Protein AF-A0A060VU96-F1 (afdb_monomer_lite)

InterPro domains:
  IPR041510 Domain of unknown function DUF5523 [PF17661] (2-73)
  IPR052434 Tectonic-like complex component protein [PTHR20837] (3-246)

Secondary structure (DSSP, 8-state):
----------TTS----TTTTT---SPPP---HHHHHHHHHHHHHSTTGGGGB-TTSSB--PPPSS-SS-------------GGG--------------------SS----------------S--TT--HHHHHHHHHHHHHHHHHHHHHHTHHHHHHHHHHHHHHHHHHHHHH-TT--HHHHHHHHHHHHHHHHHHHHHHHHHHHHHHHHHHHHHHHHHHHHHHSS----------EE-------S----------EE----------

Sequence (270 aa):
MTVNQRRIIPRYLKPRFLEDEGFYVCERPQVPKKMINKMGHRLIEEEKGQSWFGENGCMIAIPDPIQKYWHCKVDFPFSCQSPCLATVHMRPDKLRSAGSVVSNADGSAGLWQLDLNLARLHFTHHPLFSTEHVLAQRLYELYEHYETREMKGATTSLQDKLSGLKKSETALTTTDETAPCSKLQDLRQEIRKTHVALKIEKQADISLVRNIVAAWKRIKTLRAKNGYVNTTVKLQLHKVKARITDSTTNRTGTDEHMKASVFSLDNLLT

Radius of gyration: 33.63 Å; chains: 1; bounding box: 81×44×91 Å

Structure (mmCIF, N/CA/C/O backbone):
data_AF-A0A060VU96-F1
#
_entry.id   AF-A0A060VU96-F1
#
loop_
_atom_site.group_PDB
_atom_site.id
_atom_site.type_symbol
_atom_site.label_atom_id
_atom_site.label_alt_id
_atom_site.label_comp_id
_atom_site.label_asym_id
_atom_site.label_entity_id
_atom_site.label_seq_id
_atom_site.pdbx_PDB_ins_code
_atom_site.Cartn_x
_atom_site.Cartn_y
_atom_site.Cartn_z
_atom_site.occupancy
_atom_site.B_iso_or_equiv
_atom_site.auth_seq_id
_atom_site.auth_comp_id
_atom_site.auth_asym_id
_atom_site.auth_atom_id
_atom_site.pdbx_PDB_model_num
ATOM 1 N N . MET A 1 1 ? 38.101 1.125 -50.285 1.00 31.50 1 MET A N 1
ATOM 2 C CA . MET A 1 1 ? 37.845 2.559 -50.529 1.00 31.50 1 MET A CA 1
ATOM 3 C C . MET A 1 1 ? 37.354 3.177 -49.234 1.00 31.50 1 MET A C 1
ATOM 5 O O . MET A 1 1 ? 36.417 2.661 -48.645 1.00 31.50 1 MET A O 1
ATOM 9 N N . THR A 1 2 ? 38.061 4.182 -48.730 1.00 33.38 2 THR A N 1
ATOM 10 C CA . THR A 1 2 ? 37.844 4.816 -47.423 1.00 33.38 2 THR A CA 1
ATOM 11 C C . THR A 1 2 ? 36.675 5.798 -47.490 1.00 33.38 2 THR A C 1
ATOM 13 O O . THR A 1 2 ? 36.793 6.885 -48.050 1.00 33.38 2 THR A O 1
ATOM 16 N N . VAL A 1 3 ? 35.528 5.420 -46.921 1.00 31.92 3 VAL A N 1
ATOM 17 C CA . VAL A 1 3 ? 34.357 6.301 -46.824 1.00 31.92 3 VAL A CA 1
ATOM 18 C C . VAL A 1 3 ? 34.516 7.194 -45.592 1.00 31.92 3 VAL A C 1
ATOM 20 O O . VAL A 1 3 ? 34.199 6.819 -44.467 1.00 31.92 3 VAL A O 1
ATOM 23 N N . ASN A 1 4 ? 35.035 8.401 -45.816 1.00 35.97 4 ASN A N 1
ATOM 24 C CA . ASN A 1 4 ? 35.051 9.488 -44.838 1.00 35.97 4 ASN A CA 1
ATOM 25 C C . ASN A 1 4 ? 33.621 10.018 -44.619 1.00 35.97 4 ASN A C 1
ATOM 27 O O . ASN A 1 4 ? 33.213 10.997 -45.243 1.00 35.97 4 ASN A O 1
ATOM 31 N N . GLN A 1 5 ? 32.854 9.417 -43.707 1.00 43.16 5 GLN A N 1
ATOM 32 C CA . GLN A 1 5 ? 31.638 10.048 -43.184 1.00 43.16 5 GLN A CA 1
ATOM 33 C C . GLN A 1 5 ? 32.014 11.104 -42.139 1.00 43.16 5 GLN A C 1
ATOM 35 O O . GLN A 1 5 ? 31.920 10.893 -40.931 1.00 43.16 5 GLN A O 1
ATOM 40 N N . ARG A 1 6 ? 32.435 12.284 -42.603 1.00 41.66 6 ARG A N 1
ATOM 41 C CA . ARG A 1 6 ? 32.482 13.474 -41.745 1.00 41.66 6 ARG A CA 1
ATOM 42 C C . ARG A 1 6 ? 31.045 13.936 -41.511 1.00 41.66 6 ARG A C 1
ATOM 44 O O . ARG A 1 6 ? 30.510 14.726 -42.283 1.00 41.66 6 ARG A O 1
ATOM 51 N N . ARG A 1 7 ? 30.403 13.417 -40.459 1.00 52.09 7 ARG A N 1
ATOM 52 C CA . ARG A 1 7 ? 29.175 14.016 -39.916 1.00 52.09 7 ARG A CA 1
ATOM 53 C C . ARG A 1 7 ? 29.503 15.468 -39.566 1.00 52.09 7 ARG A C 1
ATOM 55 O O . ARG A 1 7 ? 30.365 15.724 -38.732 1.00 52.09 7 ARG A O 1
ATOM 62 N N . ILE A 1 8 ? 28.869 16.406 -40.260 1.00 51.12 8 I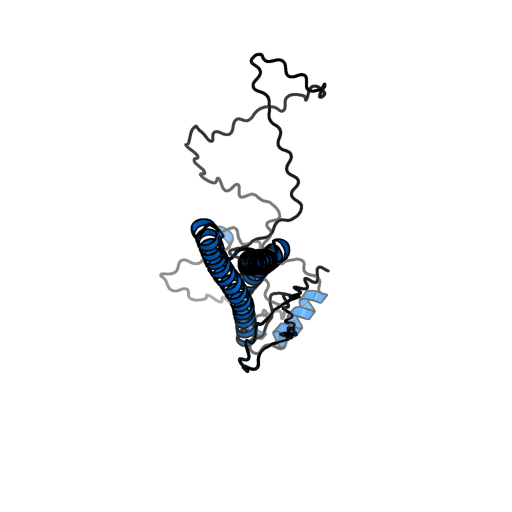LE A N 1
ATOM 63 C CA . ILE A 1 8 ? 29.056 17.841 -40.047 1.00 51.12 8 ILE A CA 1
ATOM 64 C C . ILE A 1 8 ? 28.434 18.173 -38.688 1.00 51.12 8 ILE A C 1
ATOM 66 O O . ILE A 1 8 ? 27.215 18.256 -38.560 1.00 51.12 8 ILE A O 1
ATOM 70 N N . ILE A 1 9 ? 29.268 18.304 -37.658 1.00 54.00 9 ILE A N 1
ATOM 71 C CA . ILE A 1 9 ? 28.841 18.780 -36.340 1.00 54.00 9 ILE A CA 1
ATOM 72 C C . ILE A 1 9 ? 28.728 20.314 -36.426 1.00 54.00 9 ILE A C 1
ATOM 74 O O . ILE A 1 9 ? 29.646 20.956 -36.949 1.00 54.00 9 ILE A O 1
ATOM 78 N N . PRO A 1 10 ? 27.629 20.935 -35.959 1.00 58.06 10 PRO A N 1
ATOM 79 C CA . PRO A 1 10 ? 27.505 22.391 -35.926 1.00 58.06 10 PRO A CA 1
ATOM 80 C C . PRO A 1 10 ? 28.649 23.023 -35.120 1.00 58.06 10 PRO A C 1
ATOM 82 O O . PRO A 1 10 ? 28.974 22.539 -34.042 1.00 58.06 10 PRO A O 1
ATOM 85 N N . ARG A 1 11 ? 29.240 24.126 -35.607 1.00 56.69 11 ARG A N 1
ATOM 86 C CA . ARG A 1 11 ? 30.468 24.745 -35.046 1.00 56.69 11 ARG A CA 1
ATOM 87 C C . ARG A 1 11 ? 30.404 25.120 -33.551 1.00 56.69 11 ARG A C 1
ATOM 89 O O . ARG A 1 11 ? 31.449 25.348 -32.955 1.00 56.69 11 ARG A O 1
ATOM 96 N N . TYR A 1 12 ? 29.212 25.199 -32.959 1.00 64.81 12 TYR A N 1
ATOM 97 C CA . TYR A 1 12 ? 28.998 25.512 -31.539 1.00 64.81 12 TYR A CA 1
ATOM 98 C C . TYR A 1 12 ? 28.949 24.274 -30.623 1.00 64.81 12 TYR A C 1
ATOM 100 O O . TYR A 1 12 ? 28.965 24.416 -29.403 1.00 64.81 12 TYR A O 1
ATOM 108 N N . LEU A 1 13 ? 28.888 23.064 -31.184 1.00 62.41 13 LEU A N 1
ATOM 109 C CA . LEU A 1 13 ? 28.896 21.810 -30.435 1.00 62.41 13 LEU A CA 1
ATOM 110 C C . LEU A 1 13 ? 30.317 21.250 -30.432 1.00 62.41 13 LEU A C 1
ATOM 112 O O . LEU A 1 13 ? 30.853 20.876 -31.476 1.00 62.41 13 LEU A O 1
ATOM 116 N N . LYS A 1 14 ? 30.937 21.188 -29.249 1.00 65.38 14 LYS A N 1
ATOM 117 C CA . LYS A 1 14 ? 32.190 20.445 -29.084 1.00 65.38 14 LYS A CA 1
ATOM 118 C C . LYS A 1 14 ? 31.930 18.968 -29.423 1.00 65.38 14 LYS A C 1
ATOM 120 O O . LYS A 1 14 ? 30.891 18.448 -29.006 1.00 65.38 14 LYS A O 1
ATOM 125 N N . PRO A 1 15 ? 32.821 18.291 -30.170 1.00 61.75 15 PRO A N 1
ATOM 126 C CA . PRO A 1 15 ? 32.689 16.859 -30.396 1.00 61.75 15 PRO A CA 1
ATOM 127 C C . PRO A 1 15 ? 32.682 16.146 -29.043 1.00 61.75 15 PRO A C 1
ATOM 129 O O . PRO A 1 15 ? 33.516 16.436 -28.185 1.00 61.75 15 PRO A O 1
ATOM 132 N N . ARG A 1 16 ? 31.709 15.258 -28.838 1.00 63.38 16 ARG A N 1
ATOM 133 C CA . ARG A 1 16 ? 31.638 14.429 -27.637 1.00 63.38 16 ARG A CA 1
ATOM 134 C C . ARG A 1 16 ? 32.557 13.228 -27.831 1.00 63.38 16 ARG A C 1
ATOM 136 O O . ARG A 1 16 ? 32.293 12.415 -28.716 1.00 63.38 16 ARG A O 1
ATOM 143 N N . PHE A 1 17 ? 33.604 13.140 -27.021 1.00 58.78 17 PHE A N 1
ATOM 144 C CA . PHE A 1 17 ? 34.529 12.011 -26.987 1.00 58.78 17 PHE A CA 1
ATOM 145 C C . PHE A 1 17 ? 34.133 11.116 -25.813 1.00 58.78 17 PHE A C 1
ATOM 147 O O . PHE A 1 17 ? 34.227 11.516 -24.655 1.00 58.78 17 PHE A O 1
ATOM 154 N N . LEU A 1 18 ? 33.599 9.933 -26.113 1.00 59.56 18 LEU A N 1
ATOM 155 C CA . LEU A 1 18 ? 33.110 8.993 -25.096 1.00 59.56 18 LEU A CA 1
ATOM 156 C C . LEU A 1 18 ? 34.273 8.364 -24.308 1.00 59.56 18 LEU A C 1
ATOM 158 O O . LEU A 1 18 ? 34.078 7.890 -23.188 1.00 59.56 18 LEU A O 1
ATOM 162 N N . GLU A 1 19 ? 35.471 8.392 -24.894 1.00 56.50 19 GLU A N 1
ATOM 163 C CA . GLU A 1 19 ? 36.756 8.004 -24.316 1.00 56.50 19 GLU A CA 1
ATOM 164 C C . GLU A 1 19 ? 37.095 8.835 -23.072 1.00 56.50 19 GLU A C 1
ATOM 166 O O . GLU A 1 19 ? 37.496 8.278 -22.050 1.00 56.50 19 GLU A O 1
ATOM 171 N N . ASP A 1 20 ? 36.860 10.148 -23.137 1.00 57.66 20 ASP A N 1
ATOM 172 C CA . ASP A 1 20 ? 37.200 11.099 -22.072 1.00 57.66 20 ASP A CA 1
ATOM 173 C C . ASP A 1 20 ? 36.216 11.034 -20.892 1.00 57.66 20 ASP A C 1
ATOM 175 O O . ASP A 1 20 ? 36.541 11.426 -19.772 1.00 57.66 20 ASP A O 1
ATOM 179 N N . GLU A 1 21 ? 35.006 10.515 -21.125 1.00 61.34 21 GLU A N 1
ATOM 180 C CA . GLU A 1 21 ? 33.960 10.367 -20.106 1.00 61.34 21 GLU A CA 1
ATOM 181 C C . GLU A 1 21 ? 34.097 9.058 -19.298 1.00 61.34 21 GLU A C 1
ATOM 183 O O . GLU A 1 21 ? 33.307 8.814 -18.388 1.00 61.34 21 GLU A O 1
ATOM 188 N N . GLY A 1 22 ? 35.080 8.200 -19.612 1.00 52.56 22 GLY A N 1
ATOM 189 C CA . GLY A 1 22 ? 35.334 6.943 -18.892 1.00 52.56 22 GLY A CA 1
ATOM 190 C C . GLY A 1 22 ? 34.308 5.827 -19.145 1.00 52.56 22 GLY A C 1
ATOM 191 O O . GLY A 1 22 ? 34.390 4.769 -18.525 1.00 52.56 22 GLY A O 1
ATOM 192 N N . PHE A 1 23 ? 33.365 6.037 -20.069 1.00 50.03 23 PHE A N 1
ATOM 193 C CA . PHE A 1 23 ? 32.314 5.076 -20.438 1.00 50.03 23 PHE A CA 1
ATOM 194 C C . PHE A 1 23 ? 32.656 4.230 -21.673 1.00 50.03 23 PHE A C 1
ATOM 196 O O . PHE A 1 23 ? 31.841 3.412 -22.101 1.00 50.03 23 PHE A O 1
ATOM 203 N N . TYR A 1 24 ? 33.830 4.427 -22.274 1.00 47.78 24 TYR A N 1
ATOM 204 C CA . TYR A 1 24 ? 34.195 3.794 -23.536 1.00 47.78 24 TYR A CA 1
ATOM 205 C C . TYR A 1 24 ? 35.333 2.782 -23.373 1.00 47.78 24 TYR A C 1
ATOM 207 O O . TYR A 1 24 ? 36.450 3.120 -22.990 1.00 47.78 24 TYR A O 1
ATOM 215 N N . VAL A 1 25 ? 35.049 1.531 -23.731 1.00 54.22 25 VAL A N 1
ATOM 216 C CA . VAL A 1 25 ? 36.037 0.472 -23.978 1.00 54.22 25 VAL A CA 1
ATOM 217 C C . VAL A 1 25 ? 35.724 -0.097 -25.362 1.00 54.22 25 VAL A C 1
ATOM 219 O O . VAL A 1 25 ? 34.562 -0.232 -25.710 1.00 54.22 25 VAL A O 1
ATOM 222 N N . CYS A 1 26 ?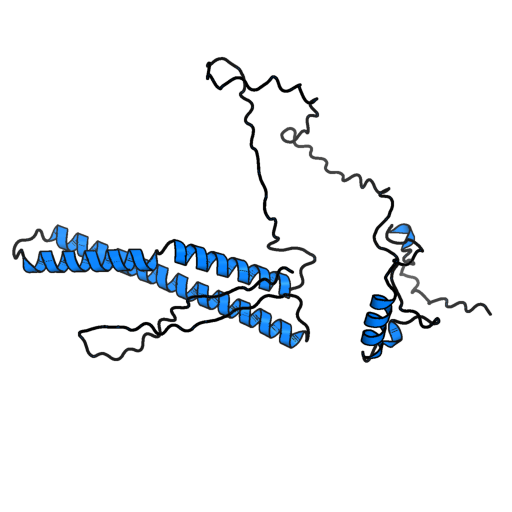 36.715 -0.429 -26.187 1.00 54.25 26 CYS A N 1
ATOM 223 C CA . CYS A 1 26 ? 36.474 -0.863 -27.574 1.00 54.25 26 CYS A CA 1
ATOM 224 C C . CYS A 1 26 ? 35.861 -2.278 -27.719 1.00 54.25 26 CYS A C 1
ATOM 226 O O . CYS A 1 26 ? 35.559 -2.699 -28.838 1.00 54.25 26 CYS A O 1
ATOM 228 N N . GLU A 1 27 ? 35.702 -3.039 -26.630 1.00 61.97 27 GLU A N 1
ATOM 229 C CA . GLU A 1 27 ? 35.314 -4.456 -26.672 1.00 61.97 27 GLU A CA 1
ATOM 230 C C . GLU A 1 27 ? 33.809 -4.676 -26.459 1.00 61.97 27 GLU A C 1
ATOM 232 O O . GLU A 1 27 ? 33.192 -4.151 -25.533 1.00 61.97 27 GLU A O 1
ATOM 237 N N . ARG A 1 28 ? 33.209 -5.500 -27.329 1.00 66.12 28 ARG A N 1
ATOM 238 C CA . ARG A 1 28 ? 31.794 -5.880 -27.238 1.00 66.12 28 ARG A CA 1
ATOM 239 C C . ARG A 1 28 ? 31.549 -6.854 -26.075 1.00 66.12 28 ARG A C 1
ATOM 241 O O . ARG A 1 28 ? 32.368 -7.759 -25.890 1.00 66.12 28 ARG A O 1
ATOM 248 N N . PRO A 1 29 ? 30.387 -6.761 -25.404 1.00 65.56 29 PRO A N 1
ATOM 249 C CA . PRO A 1 29 ? 29.958 -7.749 -24.425 1.00 65.56 29 PRO A CA 1
ATOM 250 C C . PRO A 1 29 ? 29.998 -9.172 -24.963 1.00 65.56 29 PRO A C 1
ATOM 252 O O . PRO A 1 29 ? 29.512 -9.444 -26.066 1.00 65.56 29 PRO A O 1
ATOM 255 N N . GLN A 1 30 ? 30.511 -10.104 -24.161 1.00 71.94 30 GLN A N 1
ATOM 256 C CA . GLN A 1 30 ? 30.441 -11.532 -24.471 1.00 71.94 30 GLN A CA 1
ATOM 257 C C . GLN A 1 30 ? 29.027 -12.053 -24.178 1.00 71.94 30 GLN A C 1
ATOM 259 O O . GLN A 1 30 ? 28.713 -12.461 -23.062 1.00 71.94 30 GLN A O 1
ATOM 264 N N . VAL A 1 31 ? 28.155 -12.032 -25.192 1.00 76.75 31 VAL A N 1
ATOM 265 C CA . VAL A 1 31 ? 26.771 -12.530 -25.100 1.00 76.75 31 VAL A CA 1
ATOM 266 C C . VAL A 1 31 ? 26.632 -13.871 -25.833 1.00 76.75 31 VAL A C 1
ATOM 268 O O . VAL A 1 31 ? 27.075 -13.992 -26.978 1.00 76.75 31 VAL A O 1
ATOM 271 N N . PRO A 1 32 ? 25.959 -14.883 -25.250 1.00 84.25 32 PRO A N 1
ATOM 272 C CA . PRO A 1 32 ? 25.681 -16.137 -25.944 1.00 84.25 32 PRO A CA 1
ATOM 273 C C . PRO A 1 32 ? 24.893 -15.930 -27.247 1.00 84.25 32 PRO A C 1
ATOM 275 O O . PRO A 1 32 ? 23.854 -15.263 -27.265 1.00 84.25 32 PRO A O 1
ATOM 278 N N . LYS A 1 33 ? 25.314 -16.600 -28.330 1.00 83.00 33 LYS A N 1
ATOM 279 C CA . LYS A 1 33 ? 24.711 -16.489 -29.677 1.00 83.00 33 LYS A CA 1
ATOM 280 C C . LYS A 1 33 ? 23.192 -16.711 -29.695 1.00 83.00 33 LYS A C 1
ATOM 282 O O . LYS A 1 33 ? 22.477 -16.051 -30.440 1.00 83.00 33 LYS A O 1
ATOM 287 N N . LYS A 1 34 ? 22.675 -17.587 -28.824 1.00 86.12 34 LYS A N 1
ATOM 288 C CA . LYS A 1 34 ? 21.230 -17.831 -28.667 1.00 86.12 34 LYS A CA 1
ATOM 289 C C . LYS A 1 34 ? 20.456 -16.563 -28.282 1.00 86.12 34 LYS A C 1
ATOM 291 O O . LYS A 1 34 ? 19.368 -16.342 -28.808 1.00 86.12 34 LYS A O 1
ATOM 296 N N . MET A 1 35 ? 20.996 -15.735 -27.383 1.00 83.50 35 MET A N 1
ATOM 297 C CA . MET A 1 35 ? 20.353 -14.475 -26.990 1.00 83.50 35 MET A CA 1
ATOM 298 C C . MET A 1 35 ? 20.443 -13.428 -28.095 1.00 83.50 35 MET A C 1
ATOM 300 O O . MET A 1 35 ? 19.442 -12.766 -28.360 1.00 83.50 35 MET A O 1
ATOM 304 N N . ILE A 1 36 ? 21.587 -13.344 -28.782 1.00 82.94 36 ILE A N 1
ATOM 305 C CA . ILE A 1 36 ? 21.773 -12.449 -29.933 1.00 82.94 36 ILE A CA 1
ATOM 306 C C . ILE A 1 36 ? 20.743 -12.772 -31.018 1.00 82.94 36 ILE A C 1
ATOM 308 O O . ILE A 1 36 ? 20.044 -11.878 -31.479 1.00 82.94 36 ILE A O 1
ATOM 312 N N . ASN A 1 37 ? 20.575 -14.052 -31.359 1.00 87.00 37 ASN A N 1
ATOM 313 C CA . ASN A 1 37 ? 19.599 -14.480 -32.361 1.00 87.00 37 ASN A CA 1
ATOM 314 C C . ASN A 1 37 ? 18.162 -14.177 -31.917 1.00 87.00 37 ASN A C 1
ATOM 316 O O . ASN A 1 37 ? 17.374 -13.652 -32.697 1.00 87.00 37 ASN A O 1
ATOM 320 N N . LYS A 1 38 ? 17.816 -14.461 -30.653 1.00 89.06 38 LYS A N 1
ATOM 321 C CA . LYS A 1 38 ? 16.476 -14.185 -30.111 1.00 89.06 38 LYS A CA 1
ATOM 322 C C . LYS A 1 38 ? 16.141 -12.694 -30.153 1.00 89.06 38 LYS A C 1
ATOM 324 O O . LYS A 1 38 ? 15.011 -12.331 -30.458 1.00 89.06 38 LYS A O 1
ATOM 329 N N . MET A 1 39 ? 17.106 -11.840 -29.828 1.00 84.44 39 MET A N 1
ATOM 330 C CA . MET A 1 39 ? 16.934 -10.392 -29.878 1.00 84.44 39 MET A CA 1
ATOM 331 C C . MET A 1 39 ? 16.931 -9.872 -31.316 1.00 84.44 39 MET A C 1
ATOM 333 O O . MET A 1 39 ? 16.123 -9.013 -31.642 1.00 84.44 39 MET A O 1
ATOM 337 N N . GLY A 1 40 ? 17.762 -10.446 -32.188 1.00 85.94 40 GLY A N 1
ATOM 338 C CA . GLY A 1 40 ? 17.806 -10.113 -33.609 1.00 85.94 40 GLY A CA 1
ATOM 339 C C . GLY A 1 40 ? 16.474 -10.389 -34.296 1.00 85.94 40 GLY A C 1
ATOM 340 O O . GLY A 1 40 ? 15.956 -9.509 -34.969 1.00 85.94 40 GLY A O 1
ATOM 341 N N . HIS A 1 41 ? 15.870 -11.555 -34.049 1.00 86.56 41 HIS A N 1
ATOM 342 C CA . HIS A 1 41 ? 14.542 -11.880 -34.575 1.00 86.56 41 HIS A CA 1
ATOM 343 C C . HIS A 1 41 ? 13.469 -10.888 -34.118 1.00 86.56 41 HIS A C 1
ATOM 345 O O . HIS A 1 41 ? 12.698 -10.418 -34.944 1.00 86.56 41 HIS A O 1
ATOM 351 N N . ARG A 1 42 ? 13.473 -10.503 -32.836 1.00 85.56 42 ARG A N 1
ATOM 352 C CA . ARG A 1 42 ? 12.528 -9.505 -32.307 1.00 85.56 42 ARG A CA 1
ATOM 353 C C . ARG A 1 42 ? 12.685 -8.146 -32.977 1.00 85.56 42 ARG A C 1
ATOM 355 O O . ARG A 1 42 ? 11.694 -7.525 -33.322 1.00 85.56 42 ARG A O 1
ATOM 362 N N . LEU A 1 43 ? 13.924 -7.694 -33.160 1.00 85.75 43 LEU A N 1
ATOM 363 C CA . LEU A 1 43 ? 14.190 -6.402 -33.785 1.00 85.75 43 LEU A CA 1
ATOM 364 C C . LEU A 1 43 ? 13.804 -6.410 -35.263 1.00 85.75 43 LEU A C 1
ATOM 366 O O . LEU A 1 43 ? 13.272 -5.420 -35.734 1.00 85.75 43 LEU A O 1
ATOM 370 N N . ILE A 1 44 ? 14.011 -7.512 -35.990 1.00 84.44 44 ILE A N 1
ATOM 371 C CA . ILE A 1 44 ? 13.587 -7.630 -37.397 1.00 84.44 44 ILE A CA 1
ATOM 372 C C . ILE A 1 44 ? 12.059 -7.520 -37.543 1.00 84.44 44 ILE A C 1
ATOM 374 O O . ILE A 1 44 ? 11.589 -6.993 -38.546 1.00 84.44 44 ILE A O 1
ATOM 378 N N . GLU A 1 45 ? 11.296 -7.992 -36.556 1.00 82.31 45 GLU A N 1
ATOM 379 C CA . GLU A 1 45 ? 9.828 -7.914 -36.541 1.00 82.31 45 GLU A CA 1
ATOM 380 C C . GLU A 1 45 ? 9.289 -6.499 -36.231 1.00 82.31 45 GLU A C 1
ATOM 382 O O . GLU A 1 45 ? 8.113 -6.232 -36.473 1.00 82.31 45 GLU A O 1
ATOM 387 N N . GLU A 1 46 ? 10.118 -5.573 -35.733 1.00 81.50 46 GLU A N 1
ATOM 388 C CA . GLU A 1 46 ? 9.718 -4.187 -35.450 1.00 81.50 46 GLU A CA 1
ATOM 389 C C . GLU A 1 46 ? 9.832 -3.272 -36.688 1.00 81.50 46 GLU A C 1
ATOM 391 O O . GLU A 1 46 ? 10.810 -3.318 -37.433 1.00 81.50 46 GLU A O 1
ATOM 396 N N . GLU A 1 47 ? 8.888 -2.332 -36.861 1.00 69.56 47 GLU A N 1
ATOM 397 C CA . GLU A 1 47 ? 8.830 -1.403 -38.014 1.00 69.56 47 GLU A CA 1
ATOM 398 C C . GLU A 1 47 ? 10.089 -0.526 -38.201 1.00 69.56 47 GLU A C 1
ATOM 400 O O . GLU A 1 47 ? 10.343 -0.023 -39.294 1.00 69.56 47 GLU A O 1
ATOM 405 N N . LYS A 1 48 ? 10.901 -0.339 -37.148 1.00 74.50 48 LYS A N 1
ATOM 406 C CA . LYS A 1 48 ? 12.181 0.404 -37.177 1.00 74.50 48 LYS A CA 1
ATOM 407 C C . LYS A 1 48 ? 13.387 -0.466 -36.805 1.00 74.50 48 LYS A C 1
ATOM 409 O O . LYS A 1 48 ? 14.436 0.042 -36.420 1.00 74.50 48 LYS A O 1
ATOM 414 N N . GLY A 1 49 ? 13.261 -1.781 -36.944 1.00 72.56 49 GLY A N 1
ATOM 415 C CA . GLY A 1 49 ? 14.293 -2.757 -36.605 1.00 72.56 49 GLY A CA 1
ATOM 416 C C . GLY A 1 49 ? 15.630 -2.570 -37.309 1.00 72.56 49 GLY A C 1
ATOM 417 O O . GLY A 1 49 ? 16.690 -2.782 -36.725 1.00 72.56 49 GLY A O 1
ATOM 418 N N . GLN A 1 50 ? 15.586 -2.130 -38.567 1.00 75.44 50 GLN A N 1
ATOM 419 C CA . GLN A 1 50 ? 16.755 -2.028 -39.445 1.00 75.44 50 GLN A CA 1
ATOM 420 C C . GLN A 1 50 ? 17.814 -1.043 -38.929 1.00 75.44 50 GLN A C 1
ATOM 422 O O . GLN A 1 50 ? 18.998 -1.252 -39.178 1.00 75.44 50 GLN A O 1
ATOM 427 N N . SER A 1 51 ? 17.432 -0.021 -38.150 1.00 78.88 51 SER A N 1
ATOM 428 C CA . SER A 1 51 ? 18.390 0.930 -37.563 1.00 78.88 51 SER A CA 1
ATOM 429 C C . SER A 1 51 ? 19.229 0.348 -36.422 1.00 78.88 51 SER A C 1
ATOM 431 O O . SER A 1 51 ? 20.178 0.992 -35.980 1.00 78.88 51 SER A O 1
ATOM 433 N N . TRP A 1 52 ? 18.890 -0.849 -35.936 1.00 78.56 52 TRP A N 1
ATOM 434 C CA . TRP A 1 52 ? 19.623 -1.548 -34.879 1.00 78.56 52 TRP A CA 1
ATOM 435 C C . TRP A 1 52 ? 20.681 -2.519 -35.414 1.00 78.56 52 TRP A C 1
ATOM 437 O O . TRP A 1 52 ? 21.372 -3.161 -34.622 1.00 78.56 52 TRP A O 1
ATOM 447 N N . PHE A 1 53 ? 20.840 -2.620 -36.736 1.00 84.19 53 PHE A N 1
ATOM 448 C CA . PHE A 1 53 ? 21.855 -3.443 -37.388 1.00 84.19 53 PHE A CA 1
ATOM 449 C C . PHE A 1 53 ? 22.886 -2.555 -38.091 1.00 84.19 53 PHE A C 1
ATOM 451 O O . PHE A 1 53 ? 22.546 -1.571 -38.742 1.00 84.19 53 PHE A O 1
ATOM 458 N N . GLY A 1 54 ? 24.164 -2.890 -37.926 1.00 81.19 54 GLY A N 1
ATOM 459 C CA . GLY A 1 54 ? 25.260 -2.230 -38.623 1.00 81.19 54 GLY A CA 1
ATOM 460 C C . GLY A 1 54 ? 25.401 -2.723 -40.063 1.00 81.19 54 GLY A C 1
ATOM 461 O O . GLY A 1 54 ? 24.785 -3.703 -40.474 1.00 81.19 54 GLY A O 1
ATOM 462 N N . GLU A 1 55 ? 26.291 -2.083 -40.817 1.00 78.38 55 GLU A N 1
ATOM 463 C CA . GLU A 1 55 ? 26.587 -2.415 -42.222 1.00 78.38 55 GLU A CA 1
ATOM 464 C C . GLU A 1 55 ? 27.088 -3.860 -42.422 1.00 78.38 55 GLU A C 1
ATOM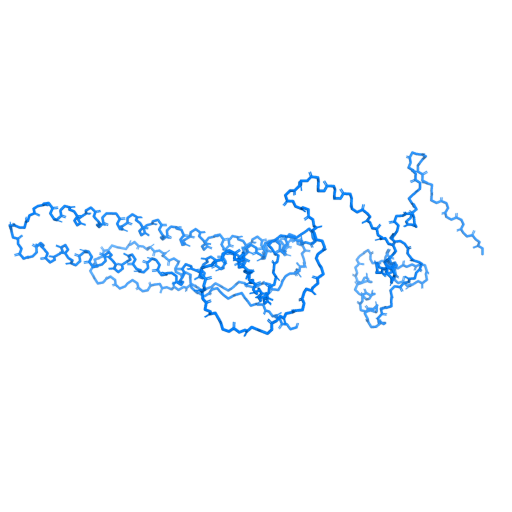 466 O O . GLU A 1 55 ? 26.929 -4.452 -43.482 1.00 78.38 55 GLU A O 1
ATOM 471 N N . ASN A 1 56 ? 27.630 -4.474 -41.371 1.00 77.19 56 ASN A N 1
ATOM 472 C CA . ASN A 1 56 ? 28.055 -5.874 -41.343 1.00 77.19 56 ASN A CA 1
ATOM 473 C C . ASN A 1 56 ? 26.924 -6.869 -41.012 1.00 77.19 56 ASN A C 1
ATOM 475 O O . ASN A 1 56 ? 27.208 -8.032 -40.721 1.00 77.19 56 ASN A O 1
ATOM 479 N N . GLY A 1 57 ? 25.664 -6.423 -40.969 1.00 74.06 57 GLY A N 1
ATOM 480 C CA . GLY A 1 57 ? 24.508 -7.255 -40.620 1.00 74.06 57 GLY A CA 1
ATOM 481 C C . GLY A 1 57 ? 24.481 -7.711 -39.156 1.00 74.06 57 GLY A C 1
ATOM 482 O O . GLY A 1 57 ? 23.641 -8.522 -38.772 1.00 74.06 57 GLY A O 1
ATOM 483 N N . CYS A 1 58 ? 25.394 -7.204 -38.321 1.00 76.69 58 CYS A N 1
ATOM 484 C CA . CYS A 1 58 ? 25.431 -7.497 -36.893 1.00 76.69 58 CYS A CA 1
ATOM 485 C C . CYS A 1 58 ? 24.635 -6.448 -36.115 1.00 76.69 58 CYS A C 1
ATOM 487 O O . CYS A 1 58 ? 24.646 -5.268 -36.461 1.00 76.69 58 CYS A O 1
ATOM 489 N N . MET A 1 59 ? 24.001 -6.861 -35.018 1.00 76.06 59 MET A N 1
ATOM 490 C CA . MET A 1 59 ? 23.326 -5.936 -34.107 1.00 76.06 59 MET A CA 1
ATOM 491 C C . MET A 1 59 ? 24.316 -4.906 -33.543 1.00 76.06 59 MET A C 1
ATOM 493 O O . MET A 1 59 ? 25.426 -5.259 -33.129 1.00 76.06 59 MET A O 1
ATOM 497 N N . ILE A 1 60 ? 23.916 -3.635 -33.534 1.00 76.19 60 ILE A N 1
ATOM 498 C CA . ILE A 1 60 ? 24.672 -2.542 -32.927 1.00 76.19 60 ILE A CA 1
ATOM 499 C C . ILE A 1 60 ? 24.559 -2.706 -31.412 1.00 76.19 60 ILE A C 1
ATOM 501 O O . ILE A 1 60 ? 23.488 -2.535 -30.837 1.00 76.19 60 ILE A O 1
ATOM 505 N N . ALA A 1 61 ? 25.668 -3.055 -30.769 1.00 68.06 61 ALA A N 1
ATOM 506 C CA . ALA A 1 61 ? 25.770 -3.144 -29.321 1.00 68.06 61 ALA A CA 1
ATOM 507 C C . ALA A 1 61 ? 26.749 -2.082 -28.822 1.00 68.06 61 ALA A C 1
ATOM 509 O O . ALA A 1 61 ? 27.824 -1.900 -29.400 1.00 68.06 61 ALA A O 1
ATOM 510 N N . ILE A 1 62 ? 26.362 -1.401 -27.746 1.00 64.75 62 ILE A N 1
ATOM 511 C CA . ILE A 1 62 ? 27.282 -0.576 -26.964 1.00 64.75 62 ILE A CA 1
ATOM 512 C C . ILE A 1 62 ? 28.309 -1.530 -26.315 1.00 64.75 62 ILE A C 1
ATOM 514 O O . ILE A 1 62 ? 27.948 -2.672 -26.005 1.00 64.75 62 ILE A O 1
ATOM 518 N N . PRO A 1 63 ? 29.578 -1.117 -26.157 1.00 59.72 63 PRO A N 1
ATOM 519 C CA . PRO A 1 63 ? 30.576 -1.903 -25.441 1.00 59.72 63 PRO A CA 1
ATOM 520 C C . PRO A 1 63 ? 30.162 -2.269 -24.013 1.00 59.72 63 PRO A C 1
ATOM 522 O O . PRO A 1 63 ? 29.233 -1.679 -23.460 1.00 59.72 63 PRO A O 1
ATOM 525 N N . ASP A 1 64 ? 30.862 -3.238 -23.416 1.00 57.62 64 ASP A N 1
ATOM 526 C CA . ASP A 1 64 ? 30.588 -3.672 -22.043 1.00 57.62 64 ASP A CA 1
ATOM 527 C C . ASP A 1 64 ? 30.636 -2.479 -21.068 1.00 57.62 64 ASP A C 1
ATOM 529 O O . ASP A 1 64 ? 31.687 -1.850 -20.931 1.00 57.62 64 ASP A O 1
ATOM 533 N N . PRO A 1 65 ? 29.543 -2.172 -20.340 1.00 53.19 65 PRO A N 1
ATOM 534 C CA . PRO A 1 65 ? 29.531 -1.070 -19.377 1.00 53.19 65 PRO A CA 1
ATOM 535 C C . PRO A 1 65 ? 30.314 -1.402 -18.096 1.00 53.19 65 PRO A C 1
ATOM 537 O O . PRO A 1 65 ? 30.463 -0.556 -17.218 1.00 53.19 65 PRO A O 1
ATOM 540 N N . ILE A 1 66 ? 30.775 -2.648 -17.953 1.00 51.91 66 ILE A N 1
ATOM 541 C CA . ILE A 1 66 ? 31.459 -3.145 -16.763 1.00 51.91 66 ILE A CA 1
ATOM 542 C C . ILE A 1 66 ? 32.963 -3.000 -16.981 1.00 51.91 66 ILE A C 1
ATOM 544 O O . ILE A 1 66 ? 33.604 -3.816 -17.645 1.00 51.91 66 ILE A O 1
ATOM 548 N N . GLN A 1 67 ? 33.539 -1.958 -16.389 1.00 53.81 67 GLN A N 1
ATOM 549 C CA . GLN A 1 67 ? 34.984 -1.779 -16.345 1.00 53.81 67 GLN A CA 1
ATOM 550 C C . GLN A 1 67 ? 35.602 -2.943 -15.546 1.00 53.81 67 GLN A C 1
ATOM 552 O O . GLN A 1 67 ? 35.362 -3.079 -14.347 1.00 53.81 67 GLN A O 1
ATOM 557 N N . LYS A 1 68 ? 36.395 -3.810 -16.196 1.00 55.16 68 LYS A N 1
ATOM 558 C CA . LYS A 1 68 ? 37.061 -4.958 -15.533 1.00 55.16 68 LYS A CA 1
ATOM 559 C C . LYS A 1 68 ? 38.043 -4.527 -14.434 1.00 55.16 68 LYS A C 1
ATOM 561 O O . LYS A 1 68 ? 38.343 -5.312 -13.540 1.00 55.16 68 LYS A O 1
ATOM 566 N N . TYR A 1 69 ? 38.514 -3.282 -14.488 1.00 49.53 69 TYR A N 1
ATOM 567 C CA . TYR A 1 69 ? 39.453 -2.711 -13.533 1.00 49.53 69 TYR A CA 1
ATOM 568 C C . TYR A 1 69 ? 38.942 -1.345 -13.076 1.00 49.53 69 TYR A C 1
ATOM 570 O O . TYR A 1 69 ? 38.861 -0.399 -13.859 1.00 49.53 69 TYR A O 1
ATOM 578 N N . TRP A 1 70 ? 38.581 -1.247 -11.799 1.00 44.31 70 TRP A N 1
ATOM 579 C CA . TRP A 1 70 ? 38.186 0.006 -11.166 1.00 44.31 70 TRP A CA 1
ATOM 580 C C . TRP A 1 70 ? 39.432 0.865 -10.934 1.00 44.31 70 TRP A C 1
ATOM 582 O O . TRP A 1 70 ? 40.100 0.732 -9.911 1.00 44.31 70 TRP A O 1
ATOM 592 N N . HIS A 1 71 ? 39.768 1.739 -11.882 1.00 47.81 71 HIS A N 1
ATOM 593 C CA . HIS A 1 71 ? 40.829 2.737 -11.680 1.00 47.81 71 HIS A CA 1
ATOM 594 C C . HIS A 1 71 ? 40.294 4.115 -11.280 1.00 47.81 71 HIS A C 1
ATOM 596 O O . HIS A 1 71 ? 41.076 4.994 -10.928 1.00 47.81 71 HIS A O 1
ATOM 602 N N . CYS A 1 72 ? 38.973 4.307 -11.252 1.00 47.31 72 CYS A N 1
ATOM 603 C CA . CYS A 1 72 ? 38.386 5.533 -10.735 1.00 47.31 72 CYS A CA 1
ATOM 604 C C . CYS A 1 72 ? 38.212 5.419 -9.215 1.00 47.31 72 CYS A C 1
ATOM 606 O O . CYS A 1 72 ? 37.151 5.045 -8.713 1.00 47.31 72 CYS A O 1
ATOM 608 N N . LYS A 1 73 ? 39.263 5.752 -8.458 1.00 48.72 73 LYS A N 1
ATOM 609 C CA . LYS A 1 73 ? 39.031 6.347 -7.141 1.00 48.72 73 LYS A CA 1
ATOM 610 C C . LYS A 1 73 ? 38.407 7.709 -7.416 1.00 48.72 73 LYS A C 1
ATOM 612 O O . LYS A 1 73 ? 39.114 8.672 -7.689 1.00 48.72 73 LYS A O 1
ATOM 617 N N . VAL A 1 74 ? 37.079 7.769 -7.444 1.00 50.25 74 VAL A N 1
ATOM 618 C CA . VAL A 1 74 ? 36.398 9.053 -7.315 1.00 50.25 74 VAL A CA 1
ATOM 619 C C . VAL A 1 74 ? 36.692 9.493 -5.892 1.00 50.25 74 VAL A C 1
ATOM 621 O O . VAL A 1 74 ? 36.121 8.946 -4.947 1.00 50.25 74 VAL A O 1
ATOM 624 N N . ASP A 1 75 ? 37.628 10.424 -5.735 1.00 47.28 75 ASP A N 1
ATOM 625 C CA . ASP A 1 75 ? 37.787 11.158 -4.490 1.00 47.28 75 ASP A CA 1
ATOM 626 C C . ASP A 1 75 ? 36.487 11.939 -4.294 1.00 47.28 75 ASP A C 1
ATOM 628 O O . ASP A 1 75 ? 36.320 13.049 -4.792 1.00 47.28 75 ASP A O 1
ATOM 632 N N . PHE A 1 76 ? 35.502 11.318 -3.644 1.00 44.78 76 PHE A N 1
ATOM 633 C CA . PHE A 1 76 ? 34.336 12.034 -3.162 1.00 44.78 76 PHE A CA 1
ATOM 634 C C . PHE A 1 76 ? 34.869 13.084 -2.188 1.00 44.78 76 PHE A C 1
ATOM 636 O O . PHE A 1 76 ? 35.427 12.700 -1.155 1.00 44.78 76 PHE A O 1
ATOM 643 N N . PRO A 1 77 ? 34.694 14.393 -2.445 1.00 50.12 77 PRO A N 1
ATOM 644 C CA . PRO A 1 77 ? 35.020 15.405 -1.462 1.00 50.12 77 PRO A CA 1
ATOM 645 C C . PRO A 1 77 ? 33.891 15.406 -0.431 1.00 50.12 77 PRO A C 1
ATOM 647 O O . PRO A 1 77 ? 33.121 16.354 -0.311 1.00 50.12 77 PRO A O 1
ATOM 650 N N . PHE A 1 78 ? 33.745 14.308 0.308 1.00 47.00 78 PHE A N 1
ATOM 651 C CA . PHE A 1 78 ? 32.944 14.297 1.514 1.00 47.00 78 PHE A CA 1
ATOM 652 C C . PHE A 1 78 ? 33.802 14.946 2.598 1.00 47.00 78 PHE A C 1
ATOM 654 O O . PHE A 1 78 ? 34.411 14.284 3.435 1.00 47.00 78 PHE A O 1
ATOM 661 N N . SER A 1 79 ? 33.900 16.276 2.556 1.00 52.34 79 SER A N 1
ATOM 662 C CA . SER A 1 79 ? 34.440 17.050 3.665 1.00 52.34 79 SER A CA 1
ATOM 663 C C . SER A 1 79 ? 33.400 17.040 4.784 1.00 52.34 79 SER A C 1
ATOM 665 O O . SER A 1 79 ? 32.679 18.012 5.005 1.00 52.34 79 SER A O 1
ATOM 667 N N . CYS A 1 80 ? 33.277 15.914 5.480 1.00 48.47 80 CYS A N 1
ATOM 668 C CA . CYS A 1 80 ? 32.572 15.861 6.748 1.00 48.47 80 CYS A CA 1
ATOM 669 C C . CYS A 1 80 ? 33.417 16.621 7.784 1.00 48.47 80 CYS A C 1
ATOM 671 O O . CYS A 1 80 ? 34.126 16.033 8.592 1.00 48.47 80 CYS A O 1
ATOM 673 N N . GLN A 1 81 ? 33.377 17.954 7.729 1.00 54.84 81 GLN A N 1
ATOM 674 C CA . GLN A 1 81 ? 34.013 18.857 8.694 1.00 54.84 81 GLN A CA 1
ATOM 675 C C . GLN A 1 81 ? 33.202 18.976 9.996 1.00 54.84 81 GLN A C 1
ATOM 677 O O . GLN A 1 81 ? 33.345 19.947 10.731 1.00 54.84 81 GLN A O 1
ATOM 682 N N . SER A 1 82 ? 32.325 18.020 10.305 1.00 55.56 82 SER A N 1
ATOM 683 C CA . SER A 1 82 ? 31.668 17.975 11.607 1.00 55.56 82 SER A CA 1
ATOM 684 C C . SER A 1 82 ? 32.509 17.118 12.566 1.00 55.56 82 SER A C 1
ATOM 686 O O . SER A 1 82 ? 32.599 15.905 12.356 1.00 55.56 82 SER A O 1
ATOM 688 N N . PRO A 1 83 ? 33.099 17.693 13.632 1.00 60.78 83 PRO A N 1
ATOM 689 C CA . PRO A 1 83 ? 33.930 16.954 14.590 1.00 60.78 83 PRO A CA 1
ATOM 690 C C . PRO A 1 83 ? 33.189 15.822 15.328 1.00 60.78 83 PRO A C 1
ATOM 692 O O . PRO A 1 83 ? 33.824 14.956 15.917 1.00 60.78 83 PRO A O 1
ATOM 695 N N . CYS A 1 84 ? 31.856 15.779 15.258 1.00 55.06 84 CYS A N 1
ATOM 696 C CA . CYS A 1 84 ? 31.012 14.714 15.806 1.00 55.06 84 CYS A CA 1
ATOM 697 C C . CYS A 1 84 ? 30.871 13.459 14.913 1.00 55.06 84 CYS A C 1
ATOM 699 O O . CYS A 1 84 ? 30.264 12.487 15.350 1.00 55.06 84 CYS A O 1
ATOM 701 N N . LEU A 1 85 ? 31.430 13.452 13.695 1.00 53.00 85 LEU A N 1
ATOM 702 C CA . LEU A 1 85 ? 31.391 12.321 12.746 1.00 53.00 85 LEU A CA 1
ATOM 703 C C . LEU A 1 85 ? 32.799 11.881 12.295 1.00 53.00 85 LEU A C 1
ATOM 705 O O . LEU A 1 85 ? 32.963 11.266 11.243 1.00 53.00 85 LEU A O 1
ATOM 709 N N . ALA A 1 86 ? 33.836 12.211 13.070 1.00 56.25 86 ALA A N 1
ATOM 710 C CA . ALA A 1 86 ? 35.207 11.834 12.751 1.00 56.25 86 ALA A CA 1
ATOM 711 C C . ALA A 1 86 ? 35.391 10.307 12.824 1.00 56.25 86 ALA A C 1
ATOM 713 O O . ALA A 1 86 ? 35.255 9.697 13.885 1.00 56.25 86 ALA A O 1
ATOM 714 N N . THR A 1 87 ? 35.731 9.687 11.694 1.00 57.28 87 THR A N 1
ATOM 715 C CA . THR A 1 87 ? 36.075 8.263 11.631 1.00 57.28 87 THR A CA 1
ATOM 716 C C . THR A 1 87 ? 37.398 8.024 12.359 1.00 57.28 87 THR A C 1
ATOM 718 O O . THR A 1 87 ? 38.464 8.382 11.862 1.00 57.28 87 THR A O 1
ATOM 721 N N . VAL A 1 88 ? 37.346 7.405 13.540 1.00 69.44 88 VAL A N 1
ATOM 722 C CA . VAL A 1 88 ? 38.543 6.958 14.265 1.00 69.44 88 VAL A CA 1
ATOM 723 C C . VAL A 1 88 ? 38.853 5.523 13.856 1.00 69.44 88 VAL A C 1
ATOM 725 O O . VAL A 1 88 ? 38.103 4.597 14.156 1.00 69.44 88 VAL A O 1
ATOM 728 N N . HIS A 1 89 ? 39.977 5.320 13.173 1.00 57.34 89 HIS A N 1
ATOM 729 C CA . HIS A 1 89 ? 40.477 3.982 12.875 1.00 57.34 89 HIS A CA 1
ATOM 730 C C . HIS A 1 89 ? 41.099 3.366 14.134 1.00 57.34 89 HIS A C 1
ATOM 732 O O . HIS A 1 89 ? 42.251 3.642 14.467 1.00 57.34 89 HIS A O 1
ATOM 738 N N . MET A 1 90 ? 40.342 2.524 14.839 1.00 59.91 90 MET A N 1
ATOM 739 C CA . MET A 1 90 ? 40.872 1.690 15.920 1.00 59.91 90 MET A CA 1
ATOM 740 C C . MET A 1 90 ? 41.353 0.340 15.383 1.00 59.91 90 MET A C 1
ATOM 742 O O . MET A 1 90 ? 40.747 -0.247 14.486 1.00 59.91 90 MET A O 1
ATOM 746 N N . ARG A 1 91 ? 42.458 -0.166 15.942 1.00 61.44 91 ARG A N 1
ATOM 747 C CA . ARG A 1 91 ? 42.886 -1.549 15.696 1.00 61.44 91 ARG A CA 1
ATOM 748 C C . ARG A 1 91 ? 41.890 -2.498 16.375 1.00 61.44 91 ARG A C 1
ATOM 750 O O . ARG A 1 91 ? 41.455 -2.185 17.480 1.00 61.44 91 ARG A O 1
ATOM 757 N N . PRO A 1 92 ? 41.543 -3.640 15.757 1.00 46.12 92 PRO A N 1
ATOM 758 C CA . PRO A 1 92 ? 40.703 -4.637 16.404 1.00 46.12 92 PRO A CA 1
ATOM 759 C C . PRO A 1 92 ? 41.451 -5.186 17.621 1.00 46.12 92 PRO A C 1
ATOM 761 O O . PRO A 1 92 ? 42.447 -5.901 17.478 1.00 46.12 92 PRO A O 1
ATOM 764 N N . ASP A 1 93 ? 41.003 -4.809 18.816 1.00 60.62 93 ASP A N 1
ATOM 765 C CA . ASP A 1 93 ? 41.519 -5.390 20.046 1.00 60.62 93 ASP A CA 1
ATOM 766 C C . ASP A 1 93 ? 41.094 -6.854 20.116 1.00 60.62 93 ASP A C 1
ATOM 768 O O . ASP A 1 93 ? 39.968 -7.227 19.776 1.00 60.62 93 ASP A O 1
ATOM 772 N N . LYS A 1 94 ? 42.031 -7.716 20.517 1.00 53.19 94 LYS A N 1
ATOM 773 C CA . LYS A 1 94 ? 41.775 -9.151 20.629 1.00 53.19 94 LYS A CA 1
ATOM 774 C C . LYS A 1 94 ? 40.676 -9.358 21.666 1.00 53.19 94 LYS A C 1
ATOM 776 O O . LYS A 1 94 ? 40.903 -9.121 22.851 1.00 53.19 94 LYS A O 1
ATOM 781 N N . LEU A 1 95 ? 39.515 -9.815 21.202 1.00 50.44 95 LEU A N 1
ATOM 782 C CA . LEU A 1 95 ? 38.369 -10.205 22.013 1.00 50.44 95 LEU A CA 1
ATOM 783 C C . LEU A 1 95 ? 38.847 -11.118 23.151 1.00 50.44 95 LEU A C 1
ATOM 785 O O . LEU A 1 95 ? 39.189 -12.282 22.928 1.00 50.44 95 LEU A O 1
ATOM 789 N N . ARG A 1 96 ? 38.919 -10.591 24.378 1.00 51.38 96 ARG A N 1
ATOM 790 C CA . ARG A 1 96 ? 39.047 -11.453 25.550 1.00 51.38 96 ARG A CA 1
ATOM 791 C C . ARG A 1 96 ? 37.724 -12.189 25.683 1.00 51.38 96 ARG A C 1
ATOM 793 O O . ARG A 1 96 ? 36.674 -11.559 25.735 1.00 51.38 96 ARG A O 1
ATOM 800 N N . SER A 1 97 ? 37.822 -13.515 25.652 1.00 49.81 97 SER A N 1
ATOM 801 C CA . SER A 1 97 ? 36.717 -14.464 25.763 1.00 49.81 97 SER A CA 1
ATOM 802 C C . SER A 1 97 ? 35.655 -13.965 26.743 1.00 49.81 97 SER A C 1
ATOM 804 O O . SER A 1 97 ? 35.986 -13.623 27.880 1.00 49.81 97 SER A O 1
ATOM 806 N N . ALA A 1 98 ? 34.407 -13.898 26.283 1.00 45.59 98 ALA A N 1
ATOM 807 C CA . ALA A 1 98 ? 33.265 -13.419 27.045 1.00 45.59 98 ALA A CA 1
ATOM 808 C C . ALA A 1 98 ? 33.040 -14.299 28.286 1.00 45.59 98 ALA A C 1
ATOM 810 O O . ALA A 1 98 ? 32.404 -15.350 28.228 1.00 45.59 98 ALA A O 1
ATOM 811 N N . GLY A 1 99 ? 33.594 -13.866 29.417 1.00 43.50 99 GLY A N 1
ATOM 812 C CA . GLY A 1 99 ? 33.184 -14.311 30.737 1.00 43.50 99 GLY A CA 1
ATOM 813 C C . GLY A 1 99 ? 31.909 -13.575 31.131 1.00 43.50 99 GLY A C 1
ATOM 814 O O . GLY A 1 99 ? 31.860 -12.352 31.057 1.00 43.50 99 GLY A O 1
ATOM 815 N N . SER A 1 100 ? 30.896 -14.360 31.496 1.00 47.50 100 SER A N 1
ATOM 816 C CA . SER A 1 100 ? 29.624 -14.002 32.128 1.00 47.50 100 SER A CA 1
ATOM 817 C C . SER A 1 100 ? 29.525 -12.582 32.696 1.00 47.50 100 SER A C 1
ATOM 819 O O . SER A 1 100 ? 30.314 -12.174 33.546 1.00 47.50 100 SER A O 1
ATOM 821 N N . VAL A 1 101 ? 28.453 -11.894 32.300 1.00 47.44 101 VAL A N 1
ATOM 822 C CA . VAL A 1 101 ? 27.952 -10.657 32.903 1.00 47.44 101 VAL A CA 1
ATOM 823 C C . VAL A 1 101 ? 27.837 -10.830 34.421 1.00 47.44 101 VAL A C 1
ATOM 825 O O . VAL A 1 101 ? 26.946 -11.515 34.915 1.00 47.44 101 VAL A O 1
ATOM 828 N N . VAL A 1 102 ? 28.733 -10.182 35.159 1.00 45.06 102 VAL A N 1
ATOM 829 C CA . VAL A 1 102 ? 28.465 -9.703 36.514 1.00 45.06 102 VAL A CA 1
ATOM 830 C C . VAL A 1 102 ? 28.688 -8.204 36.452 1.00 45.06 102 VAL A C 1
ATOM 832 O O . VAL A 1 102 ? 29.812 -7.733 36.279 1.00 45.06 102 VAL A O 1
ATOM 835 N N . SER A 1 103 ? 27.587 -7.460 36.510 1.00 49.69 103 SER A N 1
ATOM 836 C CA . SER A 1 103 ? 27.590 -6.011 36.641 1.00 49.69 103 SER A CA 1
ATOM 837 C C . SER A 1 103 ? 28.280 -5.635 37.947 1.00 49.69 103 SER A C 1
ATOM 839 O O . SER A 1 103 ? 27.656 -5.652 39.002 1.00 49.69 103 SER A O 1
ATOM 841 N N . ASN A 1 104 ? 29.559 -5.280 37.871 1.00 42.72 104 ASN A N 1
ATOM 842 C CA . ASN A 1 104 ? 30.188 -4.467 38.896 1.00 42.72 104 ASN A CA 1
ATOM 843 C C . ASN A 1 104 ? 30.187 -3.029 38.392 1.00 42.72 104 ASN A C 1
ATOM 845 O O . ASN A 1 104 ? 30.777 -2.700 37.361 1.00 42.72 104 ASN A O 1
ATOM 849 N N . ALA A 1 105 ? 29.438 -2.203 39.114 1.00 50.06 105 ALA A N 1
ATOM 850 C CA . ALA A 1 105 ? 29.533 -0.765 39.047 1.00 50.06 105 ALA A CA 1
ATOM 851 C C . ALA A 1 105 ? 30.967 -0.378 39.415 1.00 50.06 105 ALA A C 1
ATOM 853 O O . ALA A 1 105 ? 31.339 -0.518 40.569 1.00 50.06 105 ALA A O 1
ATOM 854 N N . ASP A 1 106 ? 31.759 -0.001 38.413 1.00 50.44 106 ASP A N 1
ATOM 855 C CA . ASP A 1 106 ? 32.855 0.962 38.519 1.00 50.44 106 ASP A CA 1
ATOM 856 C C . ASP A 1 106 ? 33.419 1.237 37.115 1.00 50.44 106 ASP A C 1
ATOM 858 O O . ASP A 1 106 ? 34.062 0.395 36.489 1.00 50.44 106 ASP A O 1
ATOM 862 N N . GLY A 1 107 ? 33.128 2.432 36.596 1.00 53.78 107 GLY A N 1
ATOM 863 C CA . GLY A 1 107 ? 33.975 3.174 35.653 1.00 53.78 107 GLY A CA 1
ATOM 864 C C . GLY A 1 107 ? 34.308 2.599 34.269 1.00 53.78 107 GLY A C 1
ATOM 865 O O . GLY A 1 107 ? 34.964 3.299 33.502 1.00 53.78 107 GLY A O 1
ATOM 866 N N . SER A 1 108 ? 33.885 1.392 33.892 1.00 50.53 108 SER A N 1
ATOM 867 C CA . SER A 1 108 ? 34.080 0.895 32.524 1.00 50.53 108 SER A CA 1
ATOM 868 C C . SER A 1 108 ? 32.897 1.304 31.650 1.00 50.53 108 SER A C 1
ATOM 870 O O . SER A 1 108 ? 31.758 0.898 31.876 1.00 50.53 108 SER A O 1
ATOM 872 N N . ALA A 1 109 ? 33.158 2.155 30.655 1.00 59.06 109 ALA A N 1
ATOM 873 C CA . ALA A 1 109 ? 32.209 2.444 29.590 1.00 59.06 109 ALA A CA 1
ATOM 874 C C . ALA A 1 109 ? 31.886 1.122 28.876 1.00 59.06 109 ALA A C 1
ATOM 876 O O . ALA A 1 109 ? 32.661 0.654 28.044 1.00 59.06 109 ALA A O 1
ATOM 877 N N . GLY A 1 110 ? 30.790 0.478 29.282 1.00 62.16 110 GLY A N 1
ATOM 878 C CA . GLY A 1 110 ? 30.365 -0.803 28.737 1.00 62.16 110 GLY A CA 1
ATOM 879 C C . GLY A 1 110 ? 30.226 -0.697 27.224 1.00 62.16 110 GLY A C 1
ATOM 880 O O . GLY A 1 110 ? 29.496 0.160 26.723 1.00 62.16 110 GLY A O 1
ATOM 881 N N . LEU A 1 111 ? 30.955 -1.539 26.492 1.00 67.56 111 LEU A N 1
ATOM 882 C CA . LEU A 1 111 ? 30.765 -1.665 25.055 1.00 67.56 111 LEU A CA 1
ATOM 883 C C . LEU A 1 111 ? 29.409 -2.328 24.815 1.00 67.56 111 LEU A C 1
ATOM 885 O O . LEU A 1 111 ? 29.198 -3.488 25.164 1.00 67.56 111 LEU A O 1
ATOM 889 N N . TRP A 1 112 ? 28.498 -1.582 24.205 1.00 78.75 112 TRP A N 1
ATOM 890 C CA . TRP A 1 112 ? 27.225 -2.103 23.727 1.00 78.75 112 TRP A CA 1
ATOM 891 C C . TRP A 1 112 ? 27.431 -2.666 22.320 1.00 78.75 112 TRP A C 1
ATOM 893 O O . TRP A 1 112 ? 27.799 -1.928 21.406 1.00 78.75 112 TRP A O 1
ATOM 903 N N . GLN A 1 113 ? 27.207 -3.969 22.145 1.00 79.19 113 GLN A N 1
ATOM 904 C CA . GLN A 1 113 ? 27.223 -4.624 20.837 1.00 79.19 113 GLN A CA 1
ATOM 905 C C . GLN A 1 113 ? 25.785 -4.796 20.338 1.00 79.19 113 GLN A C 1
ATOM 907 O O . GLN A 1 113 ? 24.936 -5.340 21.043 1.00 79.19 113 GLN A O 1
ATOM 912 N N . LEU A 1 114 ? 25.517 -4.320 19.121 1.00 85.38 114 LEU A N 1
ATOM 913 C CA . LEU A 1 114 ? 24.251 -4.501 18.418 1.00 85.38 114 LEU A CA 1
ATOM 914 C C . LEU A 1 114 ? 24.491 -5.400 17.203 1.00 85.38 114 LEU A C 1
ATOM 916 O O . LEU A 1 114 ? 25.067 -4.954 16.212 1.00 85.38 114 LEU A O 1
ATOM 920 N N . ASP A 1 115 ? 24.013 -6.639 17.269 1.00 87.44 115 ASP A N 1
ATOM 921 C CA . ASP A 1 115 ? 24.057 -7.564 16.138 1.00 87.44 115 ASP A CA 1
ATOM 922 C C . ASP A 1 115 ? 22.771 -7.428 15.311 1.00 87.44 115 ASP A C 1
ATOM 924 O O . ASP A 1 115 ? 21.670 -7.731 15.776 1.00 87.44 115 ASP A O 1
ATOM 928 N N . LEU A 1 116 ? 22.902 -6.947 14.072 1.00 88.31 116 LEU A N 1
ATOM 929 C CA . LEU A 1 116 ? 21.788 -6.780 13.137 1.00 88.31 116 LEU A CA 1
ATOM 930 C C . LEU A 1 116 ? 21.806 -7.884 12.079 1.00 88.31 116 LEU A C 1
ATOM 932 O O . LEU A 1 116 ? 22.679 -7.912 11.214 1.00 88.31 116 LEU A O 1
ATOM 936 N N . ASN A 1 117 ? 20.787 -8.743 12.092 1.00 89.44 117 ASN A N 1
ATOM 937 C CA . ASN A 1 117 ? 20.553 -9.720 11.029 1.00 89.44 117 ASN A CA 1
ATOM 938 C C . ASN A 1 117 ? 19.536 -9.172 10.023 1.00 89.44 117 ASN A C 1
ATOM 940 O O . ASN A 1 117 ? 18.333 -9.131 10.283 1.00 89.44 117 ASN A O 1
ATOM 944 N N . LEU A 1 118 ? 20.023 -8.756 8.854 1.00 89.12 118 LEU A N 1
ATOM 945 C CA . LEU A 1 118 ? 19.192 -8.241 7.766 1.00 89.12 118 LEU A CA 1
ATOM 946 C C . LEU A 1 118 ? 18.836 -9.372 6.793 1.00 89.12 118 LEU A C 1
ATOM 948 O O . LEU A 1 118 ? 19.685 -9.839 6.040 1.00 89.12 118 LEU A O 1
ATOM 952 N N . ALA A 1 119 ? 17.574 -9.804 6.790 1.00 89.25 119 ALA A N 1
ATOM 953 C CA . ALA A 1 119 ? 17.117 -10.901 5.930 1.00 89.25 119 ALA A CA 1
ATOM 954 C C . ALA A 1 119 ? 16.698 -10.451 4.518 1.00 89.25 119 ALA A C 1
ATOM 956 O O . ALA A 1 119 ? 16.869 -11.191 3.550 1.00 89.25 119 ALA A O 1
ATOM 957 N N . ARG A 1 120 ? 16.111 -9.255 4.380 1.00 83.62 120 ARG A N 1
ATOM 958 C CA . ARG A 1 120 ? 15.599 -8.751 3.099 1.00 83.62 120 ARG A CA 1
ATOM 959 C C . ARG A 1 120 ? 15.692 -7.233 3.034 1.00 83.62 120 ARG A C 1
ATOM 961 O O . ARG A 1 120 ? 15.270 -6.545 3.957 1.00 83.62 120 ARG A O 1
ATOM 968 N N . LEU A 1 121 ? 16.174 -6.735 1.900 1.00 84.75 121 LEU A N 1
ATOM 969 C CA . LEU A 1 121 ? 16.182 -5.319 1.553 1.00 84.75 121 LEU A CA 1
ATOM 970 C C . LEU A 1 121 ? 15.247 -5.096 0.359 1.00 84.75 121 LEU A C 1
ATOM 972 O O . LEU A 1 121 ? 15.326 -5.821 -0.632 1.00 84.75 121 LEU A O 1
ATOM 976 N N . HIS A 1 122 ? 14.350 -4.119 0.461 1.00 82.19 122 HIS A N 1
ATOM 977 C CA . HIS A 1 122 ? 13.461 -3.713 -0.624 1.00 82.19 122 HIS A CA 1
ATOM 978 C C . HIS A 1 122 ? 13.466 -2.188 -0.750 1.00 82.19 122 HIS A C 1
ATOM 980 O O . HIS A 1 122 ? 13.658 -1.477 0.234 1.00 82.19 122 HIS A O 1
ATOM 986 N N . PHE A 1 123 ? 13.268 -1.685 -1.966 1.00 84.12 123 PHE A N 1
ATOM 987 C CA . PHE A 1 123 ? 13.271 -0.251 -2.248 1.00 84.12 123 PHE A CA 1
ATOM 988 C C . PHE A 1 123 ? 11.844 0.250 -2.439 1.00 84.12 123 PHE A C 1
ATOM 990 O O . PHE A 1 123 ? 11.108 -0.296 -3.257 1.00 84.12 123 PHE A O 1
ATOM 997 N N . THR A 1 124 ? 11.476 1.321 -1.734 1.00 86.06 124 THR A N 1
ATOM 998 C CA . THR A 1 124 ? 10.195 2.021 -1.929 1.00 86.06 124 THR A CA 1
ATOM 999 C C . THR A 1 124 ? 10.217 2.884 -3.192 1.00 86.06 124 THR A C 1
ATOM 1001 O O . THR A 1 124 ? 9.265 2.918 -3.971 1.00 86.06 124 THR A O 1
ATOM 1004 N N . HIS A 1 125 ? 11.347 3.546 -3.436 1.00 86.69 125 HIS A N 1
ATOM 1005 C CA . HIS A 1 125 ? 11.589 4.368 -4.610 1.00 86.69 125 HIS A CA 1
ATOM 1006 C C . HIS A 1 125 ? 13.061 4.268 -5.017 1.00 86.69 125 HIS A C 1
ATOM 1008 O O . HIS A 1 125 ? 13.950 4.329 -4.170 1.00 86.69 125 HIS A O 1
ATOM 1014 N N . HIS A 1 126 ? 13.328 4.131 -6.315 1.00 87.81 126 HIS A N 1
ATOM 1015 C CA . HIS A 1 126 ? 14.685 4.056 -6.849 1.00 87.81 126 HIS A CA 1
ATOM 1016 C C . HIS A 1 126 ? 14.757 4.785 -8.202 1.00 87.81 126 HIS A C 1
ATOM 1018 O O . HIS A 1 126 ? 13.825 4.650 -8.992 1.00 87.81 126 HIS A O 1
ATOM 1024 N N . PRO A 1 127 ? 15.837 5.520 -8.532 1.00 88.94 127 PRO A N 1
ATOM 1025 C CA . PRO A 1 127 ? 15.932 6.262 -9.798 1.00 88.94 127 PRO A CA 1
ATOM 1026 C C . PRO A 1 127 ? 15.789 5.401 -11.063 1.00 88.94 127 PRO A C 1
ATOM 1028 O O . PRO A 1 127 ? 15.306 5.873 -12.084 1.00 88.94 127 PRO A O 1
ATOM 1031 N N . LEU A 1 128 ? 16.177 4.123 -10.993 1.00 87.62 128 LEU A N 1
ATOM 1032 C CA . LEU A 1 128 ? 16.024 3.162 -12.097 1.00 87.62 128 LEU A CA 1
ATOM 1033 C C . LEU A 1 128 ? 14.630 2.511 -12.165 1.00 87.62 128 LEU A C 1
ATOM 1035 O O . LEU A 1 128 ? 14.375 1.678 -13.035 1.00 87.62 128 LEU A O 1
ATOM 1039 N N . PHE A 1 129 ? 13.714 2.840 -11.252 1.00 89.94 129 PHE A N 1
ATOM 1040 C CA . PHE A 1 129 ? 12.363 2.296 -11.289 1.00 89.94 129 PHE A CA 1
ATOM 1041 C C . PHE A 1 129 ? 11.535 2.985 -12.366 1.00 89.94 129 PHE A C 1
ATOM 1043 O O . PHE A 1 129 ? 11.263 4.180 -12.316 1.00 89.94 129 PHE A O 1
ATOM 1050 N N . SER A 1 130 ? 11.055 2.187 -13.321 1.00 90.75 130 SER A N 1
ATOM 1051 C CA . SER A 1 130 ? 9.923 2.601 -14.155 1.00 90.75 130 SER A CA 1
ATOM 1052 C C . SER A 1 130 ? 8.720 3.029 -13.300 1.00 90.75 130 SER A C 1
ATOM 1054 O O . SER A 1 130 ? 8.544 2.580 -12.164 1.00 90.75 130 SER A O 1
ATOM 1056 N N . THR A 1 131 ? 7.837 3.841 -13.877 1.00 91.75 131 THR A N 1
ATOM 1057 C CA . THR A 1 131 ? 6.591 4.269 -13.224 1.00 91.75 131 THR A CA 1
ATOM 1058 C C . THR A 1 131 ? 5.733 3.087 -12.762 1.00 91.75 131 THR A C 1
ATOM 1060 O O . THR A 1 131 ? 5.077 3.174 -11.726 1.00 91.75 131 THR A O 1
ATOM 1063 N N . GLU A 1 132 ? 5.777 1.957 -13.477 1.00 92.94 132 GLU A N 1
ATOM 1064 C CA . GLU A 1 132 ? 5.087 0.731 -13.073 1.00 92.94 132 GLU A CA 1
ATOM 1065 C C . GLU A 1 132 ? 5.673 0.142 -11.785 1.00 92.94 132 GLU A C 1
ATOM 1067 O O . GLU A 1 132 ? 4.907 -0.264 -10.917 1.00 92.94 132 GLU A O 1
ATOM 1072 N N . HIS A 1 133 ? 7.001 0.143 -11.623 1.00 92.44 133 HIS A N 1
ATOM 1073 C CA . HIS A 1 133 ? 7.654 -0.359 -10.409 1.00 92.44 133 HIS A CA 1
ATOM 1074 C C . HIS A 1 133 ? 7.266 0.470 -9.185 1.00 92.44 133 HIS A C 1
ATOM 1076 O O . HIS A 1 133 ? 6.925 -0.095 -8.151 1.00 92.44 133 HIS A O 1
ATOM 1082 N N . VAL A 1 134 ? 7.241 1.800 -9.313 1.00 93.50 134 VAL A N 1
ATOM 1083 C CA . VAL A 1 134 ? 6.831 2.689 -8.214 1.00 93.50 134 VAL A CA 1
ATOM 1084 C C . VAL A 1 134 ? 5.366 2.445 -7.829 1.00 93.50 134 VAL A C 1
ATOM 1086 O O . VAL A 1 134 ? 5.035 2.365 -6.649 1.00 93.50 134 VAL A O 1
ATOM 1089 N N . LEU A 1 135 ? 4.474 2.272 -8.812 1.00 92.81 135 LEU A N 1
ATOM 1090 C CA . LEU A 1 135 ? 3.065 1.961 -8.542 1.00 92.81 135 LEU A CA 1
ATOM 1091 C C . LEU A 1 135 ? 2.874 0.567 -7.931 1.00 92.81 135 LEU A C 1
ATOM 1093 O O . LEU A 1 135 ? 2.030 0.406 -7.051 1.00 92.81 135 LEU A O 1
ATOM 1097 N N . ALA A 1 136 ? 3.638 -0.425 -8.387 1.00 92.44 136 ALA A N 1
ATOM 1098 C CA . ALA A 1 136 ? 3.639 -1.774 -7.835 1.00 92.44 136 ALA A CA 1
ATOM 1099 C C . ALA A 1 136 ? 4.096 -1.769 -6.372 1.00 92.44 136 ALA A C 1
ATOM 1101 O O . ALA A 1 136 ? 3.422 -2.338 -5.518 1.00 92.44 136 ALA A O 1
ATOM 1102 N N . GLN A 1 137 ?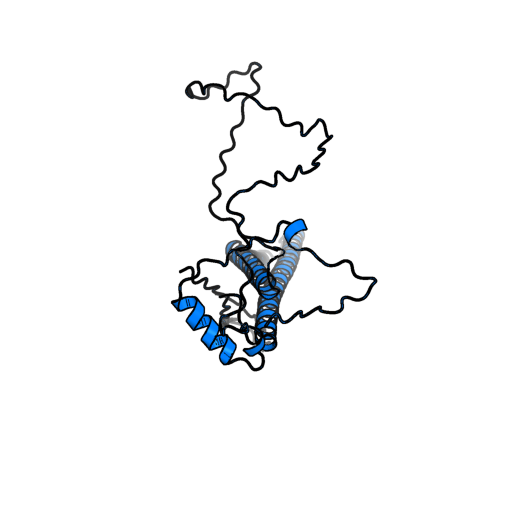 5.177 -1.054 -6.068 1.00 92.75 137 GLN A N 1
ATOM 1103 C CA . GLN A 1 137 ? 5.673 -0.899 -4.706 1.00 92.75 137 GLN A CA 1
ATOM 1104 C C . GLN A 1 137 ? 4.664 -0.175 -3.809 1.00 92.75 137 GLN A C 1
ATOM 1106 O O . GLN A 1 137 ? 4.387 -0.615 -2.697 1.00 92.75 137 GLN A O 1
ATOM 1111 N N . ARG A 1 138 ? 4.005 0.869 -4.325 1.00 93.38 138 ARG A N 1
ATOM 1112 C CA . ARG A 1 138 ? 2.919 1.540 -3.601 1.00 93.38 138 ARG A CA 1
ATOM 1113 C C . ARG A 1 138 ? 1.728 0.616 -3.330 1.00 93.38 138 ARG A C 1
ATOM 1115 O O . ARG A 1 138 ? 1.066 0.755 -2.304 1.00 93.38 138 ARG A O 1
ATOM 1122 N N . LEU A 1 139 ? 1.422 -0.298 -4.249 1.00 93.75 139 LEU A N 1
ATOM 1123 C CA . LEU A 1 139 ? 0.371 -1.293 -4.051 1.00 93.75 139 LEU A CA 1
ATOM 1124 C C . LEU A 1 139 ? 0.738 -2.274 -2.927 1.00 93.75 139 LEU A C 1
ATOM 1126 O O . LEU A 1 139 ? -0.137 -2.590 -2.123 1.00 93.75 139 LEU A O 1
ATOM 1130 N N . TYR A 1 140 ? 2.007 -2.689 -2.837 1.00 91.75 140 TYR A N 1
ATOM 1131 C CA . TYR A 1 140 ? 2.513 -3.501 -1.726 1.00 91.75 140 TYR A CA 1
ATOM 1132 C C . TYR A 1 140 ? 2.361 -2.789 -0.379 1.00 91.75 140 TYR A C 1
ATOM 1134 O O . TYR A 1 140 ? 1.755 -3.353 0.524 1.00 91.75 140 TYR A O 1
ATOM 1142 N N . GLU A 1 141 ? 2.795 -1.532 -0.267 1.00 92.50 141 GLU A N 1
ATOM 1143 C CA . GLU A 1 141 ? 2.652 -0.748 0.973 1.00 92.50 141 GLU A CA 1
ATOM 1144 C C . GLU A 1 141 ? 1.187 -0.651 1.429 1.00 92.50 141 GLU A C 1
ATOM 1146 O O . GLU A 1 141 ? 0.864 -0.827 2.603 1.00 92.50 141 GLU A O 1
ATOM 1151 N N . LEU A 1 142 ? 0.266 -0.382 0.496 1.00 94.06 142 LEU A N 1
ATOM 1152 C CA . LEU A 1 142 ? -1.162 -0.317 0.813 1.00 94.06 142 LEU A CA 1
ATOM 1153 C C . LEU A 1 142 ? -1.713 -1.673 1.275 1.00 94.06 142 LEU A C 1
ATOM 1155 O O . LEU A 1 142 ? -2.607 -1.706 2.120 1.00 94.06 142 LEU A O 1
ATOM 1159 N N . TYR A 1 143 ? -1.196 -2.772 0.727 1.00 93.12 143 TYR A N 1
ATOM 1160 C CA . TYR A 1 143 ? -1.582 -4.117 1.134 1.00 93.12 143 TYR A CA 1
ATOM 1161 C C . TYR A 1 143 ? -1.023 -4.490 2.516 1.00 93.12 143 TYR A C 1
ATOM 1163 O O . TYR A 1 143 ? -1.779 -4.988 3.344 1.00 93.12 143 TYR A O 1
ATOM 1171 N N . GLU A 1 144 ? 0.232 -4.160 2.827 1.00 92.31 144 GLU A N 1
ATOM 1172 C CA . GLU A 1 144 ? 0.794 -4.330 4.179 1.00 92.31 144 GLU A CA 1
ATOM 1173 C C . GLU A 1 144 ? 0.004 -3.516 5.218 1.00 92.31 144 GLU A C 1
ATOM 1175 O O . GLU A 1 144 ? -0.315 -3.989 6.313 1.00 92.31 144 GLU A O 1
ATOM 1180 N N . HIS A 1 145 ? -0.409 -2.294 4.865 1.00 93.50 145 HIS A N 1
ATOM 1181 C CA . HIS A 1 145 ? -1.313 -1.506 5.703 1.00 93.50 145 HIS A CA 1
ATOM 1182 C C . HIS A 1 145 ? -2.675 -2.177 5.908 1.00 93.50 145 HIS A C 1
ATOM 1184 O O . HIS A 1 145 ? -3.269 -2.036 6.974 1.00 93.50 145 HIS A O 1
ATOM 1190 N N . TYR A 1 146 ? -3.186 -2.894 4.910 1.00 92.38 146 TYR A N 1
ATOM 1191 C CA . TYR A 1 146 ? -4.425 -3.651 5.045 1.00 92.38 146 TYR A CA 1
ATOM 1192 C C . TYR A 1 146 ? -4.231 -4.865 5.963 1.00 92.38 146 TYR A C 1
ATOM 1194 O O . TYR A 1 146 ? -5.003 -5.042 6.903 1.00 92.38 146 TYR A O 1
ATOM 1202 N N . GLU A 1 147 ? -3.157 -5.630 5.772 1.00 91.62 147 GLU A N 1
ATOM 1203 C CA . GLU A 1 147 ? -2.831 -6.797 6.595 1.00 91.62 147 GLU A CA 1
ATOM 1204 C C . GLU A 1 147 ? -2.624 -6.417 8.065 1.00 91.62 147 GLU A C 1
ATOM 1206 O O . GLU A 1 147 ? -3.226 -7.007 8.958 1.00 91.62 147 GLU A O 1
ATOM 1211 N N . THR A 1 148 ? -1.856 -5.359 8.338 1.00 92.38 148 THR A N 1
ATOM 1212 C CA . THR A 1 148 ? -1.656 -4.870 9.712 1.00 92.38 148 THR A CA 1
ATOM 1213 C C . THR A 1 148 ? -2.956 -4.410 10.376 1.00 92.38 148 THR A C 1
ATOM 1215 O O . THR A 1 148 ? -3.074 -4.493 11.599 1.00 92.38 148 THR A O 1
ATOM 1218 N N . ARG A 1 149 ? -3.946 -3.933 9.610 1.00 90.81 149 ARG A N 1
ATOM 1219 C CA . ARG A 1 149 ? -5.262 -3.544 10.142 1.00 90.81 149 ARG A CA 1
ATOM 1220 C C . ARG A 1 149 ? -6.167 -4.740 10.396 1.00 90.81 149 ARG A C 1
ATOM 1222 O O . ARG A 1 149 ? -6.811 -4.769 11.444 1.00 90.81 149 ARG A O 1
ATOM 1229 N N . GLU A 1 150 ? -6.151 -5.735 9.515 1.00 88.06 150 GLU A N 1
ATOM 1230 C CA . GLU A 1 150 ? -6.819 -7.020 9.754 1.00 88.06 150 GLU A CA 1
ATOM 1231 C C . GLU A 1 150 ? -6.251 -7.700 11.011 1.00 88.06 150 GLU A C 1
ATOM 1233 O O . GLU A 1 150 ? -7.017 -8.081 11.893 1.00 88.06 150 GLU A O 1
ATOM 1238 N N . MET A 1 151 ? -4.921 -7.742 11.165 1.00 88.44 151 MET A N 1
ATOM 1239 C CA . MET A 1 151 ? -4.254 -8.319 12.344 1.00 88.44 151 MET A CA 1
ATOM 1240 C C . MET A 1 151 ? -4.597 -7.584 13.644 1.00 88.44 151 MET A C 1
ATOM 1242 O O . MET A 1 151 ? -4.755 -8.208 14.691 1.00 88.44 151 MET A O 1
ATOM 1246 N N . LYS A 1 152 ? -4.726 -6.251 13.600 1.00 90.81 152 LYS A N 1
ATOM 1247 C CA . LYS A 1 152 ? -5.124 -5.452 14.771 1.00 90.81 152 LYS A CA 1
ATOM 1248 C C . LYS A 1 152 ? -6.581 -5.678 15.175 1.00 90.81 152 LYS A C 1
ATOM 1250 O O . LYS A 1 152 ? -6.907 -5.451 16.337 1.00 90.81 152 LYS A O 1
ATOM 1255 N N . GLY A 1 153 ? -7.463 -6.053 14.244 1.00 89.62 153 GLY A N 1
ATOM 1256 C CA . GLY A 1 153 ? -8.875 -6.325 14.536 1.00 89.62 153 GLY A CA 1
ATOM 1257 C C . GLY A 1 153 ? -9.610 -5.163 15.224 1.00 89.62 153 GLY A C 1
ATOM 1258 O O . GLY A 1 153 ? -10.519 -5.384 16.024 1.00 89.62 153 GLY A O 1
ATOM 1259 N N . ALA A 1 154 ? -9.221 -3.908 14.965 1.00 89.88 154 ALA A N 1
ATOM 1260 C CA . ALA A 1 154 ? -9.763 -2.749 15.684 1.00 89.88 154 ALA A CA 1
ATOM 1261 C C . ALA A 1 154 ? -11.279 -2.594 15.466 1.00 89.88 154 ALA A C 1
ATOM 1263 O O . ALA A 1 154 ? -12.036 -2.358 16.409 1.00 89.88 154 ALA A O 1
ATOM 1264 N N . THR A 1 155 ? -11.743 -2.801 14.231 1.00 90.31 155 THR A N 1
ATOM 1265 C CA . THR A 1 155 ? -13.163 -2.720 13.874 1.00 90.31 155 THR A CA 1
ATOM 1266 C C . THR A 1 155 ? -14.004 -3.791 14.578 1.00 90.31 155 THR A C 1
ATOM 1268 O O . THR A 1 155 ? -15.122 -3.490 14.995 1.00 90.31 155 THR A O 1
ATOM 1271 N N . THR A 1 156 ? -13.493 -5.016 14.745 1.00 90.00 156 THR A N 1
ATOM 1272 C CA . THR A 1 156 ? -14.200 -6.090 15.468 1.00 90.00 156 THR A CA 1
ATOM 1273 C C . THR A 1 156 ? -14.190 -5.836 16.971 1.00 90.00 156 THR A C 1
ATOM 1275 O O . THR A 1 156 ? -15.248 -5.855 17.588 1.00 90.00 156 THR A O 1
ATOM 1278 N N . SER A 1 157 ? -13.046 -5.446 17.542 1.00 93.06 157 SER A N 1
ATOM 1279 C CA . SER A 1 157 ? -12.935 -5.090 18.965 1.00 93.06 157 SER A CA 1
ATOM 1280 C C . SER A 1 157 ? -13.879 -3.943 19.364 1.00 93.06 157 SER A C 1
ATOM 1282 O O . SER A 1 157 ? -14.572 -4.011 20.382 1.00 93.06 157 SER A O 1
ATOM 1284 N N . LEU A 1 158 ? -13.993 -2.904 18.527 1.00 92.50 158 LEU A N 1
ATOM 1285 C CA . LEU A 1 158 ? -14.940 -1.808 18.752 1.00 92.50 158 LEU A CA 1
ATOM 1286 C C . LEU A 1 158 ? -16.405 -2.249 18.605 1.00 92.50 158 LEU A C 1
ATOM 1288 O O . LEU A 1 158 ? -17.257 -1.749 19.340 1.00 92.50 158 LEU A O 1
ATOM 1292 N N . GLN A 1 159 ? -16.712 -3.173 17.685 1.00 92.81 159 GLN A N 1
ATOM 1293 C CA . GLN A 1 159 ? -18.055 -3.758 17.552 1.00 92.81 159 GLN A CA 1
ATOM 1294 C C . GLN A 1 159 ? -18.433 -4.568 18.793 1.00 92.81 159 GLN A C 1
ATOM 1296 O O . GLN A 1 159 ? -19.536 -4.398 19.319 1.00 92.81 159 GLN A O 1
ATOM 1301 N N . ASP A 1 160 ? -17.506 -5.374 19.302 1.00 94.19 160 ASP A N 1
ATOM 1302 C CA . ASP A 1 160 ? -17.709 -6.188 20.496 1.00 94.19 160 ASP A CA 1
ATOM 1303 C C . ASP A 1 160 ? -17.905 -5.303 21.728 1.00 94.19 160 ASP A C 1
ATOM 1305 O O . ASP A 1 160 ? -18.905 -5.462 22.436 1.00 94.19 160 ASP A O 1
ATOM 1309 N N . LYS A 1 161 ? -17.044 -4.288 21.920 1.00 94.94 161 LYS A N 1
ATOM 1310 C CA . LYS A 1 161 ? -17.192 -3.286 22.990 1.00 94.94 161 LYS A CA 1
ATOM 1311 C C . LYS A 1 161 ? -18.554 -2.598 22.917 1.00 94.94 161 LYS A C 1
ATOM 1313 O O . LYS A 1 161 ? -19.234 -2.473 23.932 1.00 94.94 161 LYS A O 1
ATOM 1318 N N . LEU A 1 162 ? -18.979 -2.185 21.724 1.00 93.94 162 LEU A N 1
ATOM 1319 C CA . LEU A 1 162 ? -20.272 -1.535 21.532 1.00 93.94 162 LEU A CA 1
ATOM 1320 C C . LEU A 1 162 ? -21.441 -2.475 21.867 1.00 93.94 162 LEU A C 1
ATOM 1322 O O . LEU A 1 162 ? -22.402 -2.053 22.510 1.00 93.94 162 LEU A O 1
ATOM 1326 N N . SER A 1 163 ? -21.364 -3.744 21.459 1.00 92.12 163 SER A N 1
ATOM 1327 C CA . SER A 1 163 ? -22.386 -4.743 21.785 1.00 92.12 163 SER A CA 1
ATOM 1328 C C . SER A 1 163 ? -22.468 -5.004 23.295 1.00 92.12 163 SER A C 1
ATOM 1330 O O . SER A 1 163 ? -23.568 -5.110 23.836 1.00 92.12 163 SER A O 1
ATOM 1332 N N . GLY A 1 164 ? -21.325 -5.028 23.992 1.00 93.31 164 GLY A N 1
ATOM 1333 C CA . GLY A 1 164 ? -21.245 -5.161 25.447 1.00 93.31 164 GLY A CA 1
ATOM 1334 C C . GLY A 1 164 ? -21.833 -3.956 26.180 1.00 93.31 164 GLY A C 1
ATOM 1335 O O . GLY A 1 164 ? -22.644 -4.129 27.088 1.00 93.31 164 GLY A O 1
ATOM 1336 N N . LEU A 1 165 ? -21.507 -2.738 25.733 1.00 91.38 165 LEU A N 1
ATOM 1337 C CA . LEU A 1 165 ? -22.073 -1.512 26.300 1.00 91.38 165 LEU A CA 1
ATOM 1338 C C . LEU A 1 165 ? -23.595 -1.456 26.125 1.00 91.38 165 LEU A C 1
ATOM 1340 O O . LEU A 1 165 ? -24.303 -1.158 27.084 1.00 91.38 165 LEU A O 1
ATOM 1344 N N . LYS A 1 166 ? -24.116 -1.828 24.949 1.00 91.00 166 LYS A N 1
ATOM 1345 C CA . LYS A 1 166 ? -25.567 -1.902 24.713 1.00 91.00 166 LYS A CA 1
ATOM 1346 C C . LYS A 1 166 ? -26.255 -2.914 25.628 1.00 91.00 166 LYS A C 1
ATOM 1348 O O . LYS A 1 166 ? -27.296 -2.600 26.190 1.00 91.00 166 LYS A O 1
ATOM 1353 N N . LYS A 1 167 ? -25.655 -4.094 25.830 1.00 90.88 167 LYS A N 1
ATOM 1354 C CA . LYS A 1 167 ? -26.168 -5.101 26.777 1.00 90.88 167 LYS A CA 1
ATOM 1355 C C . LYS A 1 167 ? -26.196 -4.568 28.213 1.00 90.88 167 LYS A C 1
ATOM 1357 O O . LYS A 1 167 ? -27.172 -4.793 28.924 1.00 90.88 167 LYS A O 1
ATOM 1362 N N . SER A 1 168 ? -25.157 -3.838 28.629 1.00 88.06 168 SER A N 1
ATOM 1363 C CA . SER A 1 168 ? -25.114 -3.216 29.959 1.00 88.06 168 SER A CA 1
ATOM 1364 C C . SER A 1 168 ? -26.157 -2.108 30.130 1.00 88.06 168 SER A C 1
ATOM 1366 O O . SER A 1 168 ? -26.778 -2.026 31.185 1.00 88.06 168 SER A O 1
ATOM 1368 N N . GLU A 1 169 ? -26.411 -1.311 29.084 1.00 88.12 169 GLU A N 1
ATOM 1369 C CA . GLU A 1 169 ? -27.471 -0.298 29.088 1.00 88.12 169 GLU A CA 1
ATOM 1370 C C . GLU A 1 169 ? -28.844 -0.962 29.233 1.00 88.12 169 GLU A C 1
ATOM 1372 O O . GLU A 1 169 ? -29.605 -0.576 30.117 1.00 88.12 169 GLU A O 1
ATOM 1377 N N . THR A 1 170 ? -29.134 -2.009 28.447 1.00 85.69 170 THR A N 1
ATOM 1378 C CA . THR A 1 170 ? -30.410 -2.733 28.551 1.00 85.69 170 THR A CA 1
ATOM 1379 C C . THR A 1 170 ? -30.604 -3.376 29.922 1.00 85.69 170 THR A C 1
ATOM 1381 O O . THR A 1 170 ? -31.697 -3.288 30.475 1.00 85.69 170 THR A O 1
ATOM 1384 N N . ALA A 1 171 ? -29.550 -3.963 30.502 1.00 85.50 171 ALA A N 1
ATOM 1385 C CA . ALA A 1 171 ? -29.619 -4.580 31.825 1.00 85.50 171 ALA A CA 1
ATOM 1386 C C . ALA A 1 171 ? -29.994 -3.550 32.902 1.00 85.50 171 ALA A C 1
ATOM 1388 O O . ALA A 1 171 ? -30.936 -3.776 33.657 1.00 85.50 171 ALA A O 1
ATOM 1389 N N . LEU A 1 172 ? -29.333 -2.387 32.903 1.00 80.56 172 LEU A N 1
ATOM 1390 C CA . LEU A 1 172 ? -29.597 -1.312 33.863 1.00 80.56 172 LEU A CA 1
ATOM 1391 C C . LEU A 1 172 ? -30.994 -0.703 33.714 1.00 80.56 172 LEU A C 1
ATOM 1393 O O . LEU A 1 172 ? -31.595 -0.327 34.713 1.00 80.56 172 LEU A O 1
ATOM 1397 N N . THR A 1 173 ? -31.532 -0.631 32.492 1.00 75.25 173 THR A N 1
ATOM 1398 C CA . THR A 1 173 ? -32.908 -0.153 32.273 1.00 75.25 173 THR A CA 1
ATOM 1399 C C . THR A 1 173 ? -33.980 -1.149 32.715 1.00 75.25 173 THR A C 1
ATOM 1401 O O . THR A 1 173 ? -35.103 -0.737 32.968 1.00 75.25 173 THR A O 1
ATOM 1404 N N . THR A 1 174 ? -33.663 -2.447 32.791 1.00 72.19 174 THR A N 1
ATOM 1405 C CA . THR A 1 174 ? -34.628 -3.486 33.196 1.00 72.19 174 THR A CA 1
ATOM 1406 C C . THR A 1 174 ? -34.647 -3.765 34.696 1.00 72.19 174 THR A C 1
ATOM 1408 O O . THR A 1 174 ? -35.658 -4.252 35.193 1.00 72.19 174 THR A O 1
ATOM 1411 N N . THR A 1 175 ? -33.547 -3.508 35.414 1.00 65.88 175 THR A N 1
ATOM 1412 C CA . THR A 1 175 ? -33.419 -3.871 36.835 1.00 65.88 175 THR A CA 1
ATOM 1413 C C . THR A 1 175 ? -33.754 -2.749 37.814 1.00 65.88 175 THR A C 1
ATOM 1415 O O . THR A 1 175 ? -34.147 -3.069 38.928 1.00 65.88 175 THR A O 1
ATOM 1418 N N . ASP A 1 176 ? -33.639 -1.470 37.435 1.00 56.69 176 ASP A N 1
ATOM 1419 C CA . ASP A 1 176 ? -33.743 -0.355 38.387 1.00 56.69 176 ASP A CA 1
ATOM 1420 C C . ASP A 1 176 ? -34.576 0.825 37.843 1.00 56.69 176 ASP A C 1
ATOM 1422 O O . ASP A 1 176 ? -34.112 1.602 37.011 1.00 56.69 176 ASP A O 1
ATOM 1426 N N . GLU A 1 177 ? -35.762 1.052 38.416 1.00 56.94 177 GLU A N 1
ATOM 1427 C CA . GLU A 1 177 ? -36.503 2.330 38.314 1.00 56.94 177 GLU A CA 1
ATOM 1428 C C . GLU A 1 177 ? -35.811 3.469 39.116 1.00 56.94 177 GLU A C 1
ATOM 1430 O O . GLU A 1 177 ? -36.196 4.633 39.030 1.00 56.94 177 GLU A O 1
ATOM 1435 N N . THR A 1 178 ? -34.758 3.159 39.888 1.00 57.56 178 THR A N 1
ATOM 1436 C CA . THR A 1 178 ? -34.034 4.073 40.799 1.00 57.56 178 THR A CA 1
ATOM 1437 C C . THR A 1 178 ? -32.520 4.155 40.543 1.00 57.56 178 THR A C 1
ATOM 1439 O O . THR A 1 178 ? -31.775 4.670 41.382 1.00 57.56 178 THR A O 1
ATOM 1442 N N . ALA A 1 179 ? -32.029 3.680 39.391 1.00 58.34 179 ALA A N 1
ATOM 1443 C CA . ALA A 1 179 ? -30.602 3.733 39.061 1.00 58.34 179 ALA A CA 1
ATOM 1444 C C . ALA A 1 179 ? -30.070 5.186 39.080 1.00 58.34 179 ALA A C 1
ATOM 1446 O O . ALA A 1 179 ? -30.762 6.099 38.618 1.00 58.34 179 ALA A O 1
ATOM 1447 N N . PRO A 1 180 ? -28.823 5.441 39.540 1.00 62.19 180 PRO A N 1
ATOM 1448 C CA . PRO A 1 180 ? -28.252 6.784 39.539 1.00 62.19 180 PRO A CA 1
ATOM 1449 C C . PRO A 1 180 ? -28.180 7.311 38.104 1.00 62.19 180 PRO A C 1
ATOM 1451 O O . PRO A 1 180 ? -27.394 6.815 37.293 1.00 62.19 180 PRO A O 1
ATOM 1454 N N . CYS A 1 181 ? -28.990 8.327 37.801 1.00 70.12 181 CYS A N 1
ATOM 1455 C CA . CYS A 1 181 ? -29.111 8.948 36.478 1.00 70.12 181 CYS A CA 1
ATOM 1456 C C . CYS A 1 181 ? -27.741 9.294 35.847 1.00 70.12 181 CYS A C 1
ATOM 1458 O O . CYS A 1 181 ? -27.559 9.172 34.634 1.00 70.12 181 CYS A O 1
ATOM 1460 N N . SER A 1 182 ? -26.742 9.615 36.678 1.00 79.50 182 SER A N 1
ATOM 1461 C CA . SER A 1 182 ? -25.360 9.876 36.264 1.00 79.50 182 SER A CA 1
ATOM 1462 C C . SER A 1 182 ? -24.675 8.683 35.583 1.00 79.50 182 SER A C 1
ATOM 1464 O O . SER A 1 182 ? -24.114 8.846 34.503 1.00 79.50 182 SER A O 1
ATOM 1466 N N . LYS A 1 183 ? -24.775 7.464 36.132 1.00 82.94 183 LYS A N 1
ATOM 1467 C CA . LYS A 1 183 ? -24.097 6.275 35.574 1.00 82.94 183 LYS A CA 1
ATOM 1468 C C . LYS A 1 183 ? -24.650 5.885 34.201 1.00 82.94 183 LYS A C 1
ATOM 1470 O O . LYS A 1 183 ? -23.896 5.504 33.308 1.00 82.94 183 LYS A O 1
ATOM 1475 N N . LEU A 1 184 ? -25.965 6.007 34.013 1.00 85.12 184 LEU A N 1
ATOM 1476 C CA . LEU A 1 184 ? -26.608 5.787 32.713 1.00 85.12 184 LEU A CA 1
ATOM 1477 C C . LEU A 1 184 ? -26.193 6.849 31.688 1.00 85.12 184 LEU A C 1
ATOM 1479 O O . LEU A 1 184 ? -25.976 6.532 30.516 1.00 85.12 184 LEU A O 1
ATOM 1483 N N . GLN A 1 185 ? -26.056 8.105 32.116 1.00 87.44 185 GLN A N 1
ATOM 1484 C CA . GLN A 1 185 ? -25.575 9.179 31.253 1.00 87.44 185 GLN A CA 1
ATOM 1485 C C . GLN A 1 185 ? -24.126 8.935 30.805 1.00 87.44 185 GLN A C 1
ATOM 1487 O O . GLN A 1 185 ? -23.833 9.107 29.620 1.00 87.44 185 GLN A O 1
ATOM 1492 N N . ASP A 1 186 ? -23.257 8.468 31.701 1.00 89.81 186 ASP A N 1
ATOM 1493 C CA . ASP A 1 186 ? -21.865 8.126 31.389 1.00 89.81 186 ASP A CA 1
ATOM 1494 C C . ASP A 1 186 ? -21.771 6.961 30.394 1.00 89.81 186 ASP A C 1
ATOM 1496 O O . ASP A 1 186 ? -21.043 7.048 29.401 1.00 89.81 186 ASP A O 1
ATOM 1500 N N . LEU A 1 187 ? -22.576 5.906 30.579 1.00 89.50 187 LEU A N 1
ATOM 1501 C CA . LEU A 1 187 ? -22.655 4.791 29.627 1.00 89.50 187 LEU A CA 1
ATOM 1502 C C . LEU A 1 187 ? -23.128 5.247 28.248 1.00 89.50 187 LEU A C 1
ATOM 1504 O O . LEU A 1 187 ? -22.524 4.887 27.238 1.00 89.50 187 LEU A O 1
ATOM 1508 N N . ARG A 1 188 ? -24.159 6.095 28.179 1.00 90.44 188 ARG A N 1
ATOM 1509 C CA . ARG A 1 188 ? -24.632 6.668 26.909 1.00 90.44 188 ARG A CA 1
ATOM 1510 C C . ARG A 1 188 ? -23.566 7.525 26.234 1.00 90.44 188 ARG A C 1
ATOM 1512 O O . ARG A 1 188 ? -23.442 7.491 25.008 1.00 90.44 188 ARG A O 1
ATOM 1519 N N . GLN A 1 189 ? -22.790 8.289 27.002 1.00 92.69 189 GLN A N 1
ATOM 1520 C CA . GLN A 1 189 ? -21.655 9.034 26.460 1.00 92.69 189 GLN A CA 1
ATOM 1521 C C . GLN A 1 189 ? -20.576 8.092 25.915 1.00 92.69 189 GLN A C 1
ATOM 1523 O O . GLN A 1 189 ? -20.080 8.321 24.812 1.00 92.69 189 GLN A O 1
ATOM 1528 N N . GLU A 1 190 ? -20.253 7.014 26.625 1.00 94.00 190 GLU A N 1
ATOM 1529 C CA . GLU A 1 190 ? -19.275 6.016 26.178 1.00 94.00 190 GLU A CA 1
ATOM 1530 C C . GLU A 1 190 ? -19.755 5.259 24.925 1.00 94.00 190 GLU A C 1
ATOM 1532 O O . GLU A 1 190 ? -18.984 5.044 23.986 1.00 94.00 190 GLU A O 1
ATOM 1537 N N . ILE A 1 191 ? -21.051 4.949 24.831 1.00 92.62 191 ILE A N 1
ATOM 1538 C CA . ILE A 1 191 ? -21.685 4.390 23.625 1.00 92.62 191 ILE A CA 1
ATOM 1539 C C . ILE A 1 191 ? -21.547 5.357 22.443 1.00 92.62 191 ILE A C 1
ATOM 1541 O O . ILE A 1 191 ? -21.187 4.947 21.340 1.00 92.62 191 ILE A O 1
ATOM 1545 N N . ARG A 1 192 ? -21.776 6.661 22.649 1.00 94.31 192 ARG A N 1
ATOM 1546 C CA . ARG A 1 192 ? -21.591 7.670 21.590 1.00 94.31 192 ARG A CA 1
ATOM 1547 C C . ARG A 1 192 ? -20.132 7.756 21.144 1.00 94.31 192 ARG A C 1
ATOM 1549 O O . ARG A 1 192 ? -19.868 7.743 19.942 1.00 94.31 192 ARG A O 1
ATOM 1556 N N . LYS A 1 193 ? -19.186 7.796 22.089 1.00 95.38 193 LYS A N 1
ATOM 1557 C CA . LYS A 1 193 ? -17.742 7.834 21.801 1.00 95.38 193 LYS A CA 1
ATOM 1558 C C . LYS A 1 193 ? -17.300 6.607 21.003 1.00 95.38 193 LYS A C 1
ATOM 1560 O O . LYS A 1 193 ? -16.652 6.750 19.967 1.00 95.38 193 LYS A O 1
ATOM 1565 N N . THR A 1 194 ? -17.703 5.413 21.435 1.00 94.31 194 THR A N 1
ATOM 1566 C CA . THR A 1 194 ? -17.381 4.153 20.745 1.00 94.31 194 THR A CA 1
ATOM 1567 C C . THR A 1 194 ? -18.016 4.070 19.357 1.00 94.31 194 THR A C 1
ATOM 1569 O O . THR A 1 194 ? -17.351 3.645 18.414 1.00 94.31 194 THR A O 1
ATOM 1572 N N . HIS A 1 195 ? -19.248 4.558 19.179 1.00 93.00 195 HIS A N 1
ATOM 1573 C CA . HIS A 1 195 ? -19.880 4.668 17.861 1.00 93.00 195 HIS A CA 1
ATOM 1574 C C . HIS A 1 195 ? -19.101 5.572 16.897 1.00 93.00 195 HIS A C 1
ATOM 1576 O O . HIS A 1 195 ? -18.910 5.208 15.734 1.00 93.00 195 HIS A O 1
ATOM 1582 N N . VAL A 1 196 ? -18.654 6.742 17.363 1.00 95.75 196 VAL A N 1
ATOM 1583 C CA . VAL A 1 196 ? -17.860 7.674 16.548 1.00 95.75 196 VAL A CA 1
ATOM 1584 C C . VAL A 1 196 ? -16.521 7.044 16.168 1.00 95.75 196 VAL A C 1
ATOM 1586 O O . VAL A 1 196 ? -16.167 7.054 14.989 1.00 95.75 196 VAL A O 1
ATOM 1589 N N . ALA A 1 197 ? -15.823 6.429 17.128 1.00 94.25 197 ALA A N 1
ATOM 1590 C CA . ALA A 1 197 ? -14.562 5.730 16.877 1.00 94.25 197 ALA A CA 1
ATOM 1591 C C . ALA A 1 197 ? -14.725 4.614 15.832 1.00 94.25 197 ALA A C 1
ATOM 1593 O O . ALA A 1 197 ? -13.964 4.542 14.871 1.00 94.25 197 ALA A O 1
ATOM 1594 N N . LEU A 1 198 ? -15.778 3.801 15.952 1.00 94.56 198 LEU A N 1
ATOM 1595 C CA . LEU A 1 198 ? -16.083 2.735 14.997 1.00 94.56 198 LEU A CA 1
ATOM 1596 C C . LEU A 1 198 ? -16.377 3.275 13.593 1.00 94.56 198 LEU A C 1
ATOM 1598 O O . LEU A 1 198 ? -15.970 2.670 12.602 1.00 94.56 198 LEU A O 1
ATOM 1602 N N . LYS A 1 199 ? -17.077 4.411 13.481 1.00 94.00 199 LYS A N 1
ATOM 1603 C CA . LYS A 1 199 ? -17.345 5.051 12.186 1.00 94.00 199 LYS A CA 1
ATOM 1604 C C . LYS A 1 199 ? -16.053 5.528 11.520 1.00 94.00 199 LYS A C 1
ATOM 1606 O O . LYS A 1 199 ? -15.896 5.334 10.316 1.00 94.00 199 LYS A O 1
ATOM 1611 N N . ILE A 1 200 ? -15.149 6.132 12.292 1.00 94.62 200 ILE A N 1
ATOM 1612 C CA . ILE A 1 200 ? -13.838 6.583 11.807 1.00 94.62 200 ILE A CA 1
ATOM 1613 C C . ILE A 1 200 ? -13.027 5.384 11.308 1.00 94.62 200 ILE A C 1
ATOM 1615 O O . ILE A 1 200 ? -12.533 5.417 10.181 1.00 94.62 200 ILE A O 1
ATOM 1619 N N . GLU A 1 201 ? -12.971 4.307 12.093 1.00 93.06 201 GLU A N 1
ATOM 1620 C CA . GLU A 1 201 ? -12.195 3.115 11.742 1.00 93.06 201 GLU A CA 1
ATOM 1621 C C . GLU A 1 201 ? -12.724 2.456 10.463 1.00 93.06 201 GLU A C 1
ATOM 1623 O O . GLU A 1 201 ? -11.970 2.261 9.508 1.00 93.06 201 GLU A O 1
ATOM 1628 N N . LYS A 1 202 ? -14.049 2.262 10.367 1.00 90.75 202 LYS A N 1
ATOM 1629 C CA . LYS A 1 202 ? -14.704 1.759 9.148 1.00 90.75 202 LYS A CA 1
ATOM 1630 C C . LYS A 1 202 ? -14.440 2.646 7.932 1.00 90.75 202 LYS A C 1
ATOM 1632 O O . LYS A 1 202 ? -14.229 2.141 6.831 1.00 90.75 202 LYS A O 1
ATOM 1637 N N . GLN A 1 203 ? -14.475 3.968 8.095 1.00 93.62 203 GLN A N 1
ATOM 1638 C CA . GLN A 1 203 ? -14.229 4.891 6.988 1.00 93.62 203 GLN A CA 1
ATOM 1639 C C . GLN A 1 203 ? -12.780 4.814 6.499 1.00 93.62 203 GLN A C 1
ATOM 1641 O O . GLN A 1 203 ? -12.535 4.927 5.293 1.00 93.62 203 GLN A O 1
ATOM 1646 N N . ALA A 1 204 ? -11.838 4.607 7.415 1.00 92.75 204 ALA A N 1
ATOM 1647 C CA . ALA A 1 204 ? -10.444 4.373 7.084 1.00 92.75 204 ALA A CA 1
ATOM 1648 C C . ALA A 1 204 ? -10.243 3.011 6.386 1.00 92.75 204 ALA A C 1
ATOM 1650 O O . ALA A 1 204 ? -9.490 2.933 5.417 1.00 92.75 204 ALA A O 1
ATOM 1651 N N . ASP A 1 205 ? -10.964 1.956 6.788 1.00 91.69 205 ASP A N 1
ATOM 1652 C CA . ASP A 1 205 ? -10.920 0.649 6.104 1.00 91.69 205 ASP A CA 1
ATOM 1653 C C . ASP A 1 205 ? -11.422 0.776 4.658 1.00 91.69 205 ASP A C 1
ATOM 1655 O O . ASP A 1 205 ? -10.780 0.326 3.705 1.00 91.69 205 ASP A O 1
ATOM 1659 N N . ILE A 1 206 ? -12.541 1.483 4.473 1.00 90.75 206 ILE A N 1
ATOM 1660 C CA . ILE A 1 206 ? -13.121 1.747 3.153 1.00 90.75 206 ILE A CA 1
ATOM 1661 C C . ILE A 1 206 ? -12.175 2.591 2.290 1.00 90.75 206 ILE A C 1
ATOM 1663 O O . ILE A 1 206 ? -12.019 2.313 1.097 1.00 90.75 206 ILE A O 1
ATOM 1667 N N . SER A 1 207 ? -11.560 3.639 2.848 1.00 94.19 207 SER A N 1
ATOM 1668 C CA . SER A 1 207 ? -10.642 4.494 2.086 1.00 94.19 207 SER A CA 1
ATOM 1669 C C . SER A 1 207 ? -9.378 3.736 1.676 1.00 94.19 207 SER A C 1
ATOM 1671 O O . SER A 1 207 ? -8.935 3.879 0.536 1.00 94.19 207 SER A O 1
ATOM 1673 N N . LEU A 1 208 ? -8.857 2.864 2.542 1.00 94.00 208 LEU A N 1
ATOM 1674 C CA . LEU A 1 208 ? -7.714 2.006 2.245 1.00 94.00 208 LEU A CA 1
ATOM 1675 C C . LEU A 1 208 ? -8.004 1.063 1.072 1.00 94.00 208 LEU A C 1
ATOM 1677 O O . LEU A 1 208 ? -7.254 1.048 0.095 1.00 94.00 208 LEU A O 1
ATOM 1681 N N . VAL A 1 209 ? -9.135 0.354 1.107 1.00 91.94 209 VAL A N 1
ATOM 1682 C CA . VAL A 1 209 ? -9.550 -0.537 0.010 1.00 91.94 209 VAL A CA 1
ATOM 1683 C C . VAL A 1 209 ? -9.742 0.241 -1.296 1.00 91.94 209 VAL A C 1
ATOM 1685 O O . VAL A 1 209 ? -9.297 -0.200 -2.359 1.00 91.94 209 VAL A O 1
ATOM 1688 N N . ARG A 1 210 ? -10.346 1.436 -1.242 1.00 93.44 210 ARG A N 1
ATOM 1689 C CA . ARG A 1 210 ? -10.478 2.310 -2.421 1.00 93.44 210 ARG A CA 1
ATOM 1690 C C . ARG A 1 210 ? -9.117 2.708 -2.990 1.00 93.44 210 ARG A C 1
ATOM 1692 O O . ARG A 1 210 ? -8.957 2.703 -4.211 1.00 93.44 210 ARG A O 1
ATOM 1699 N N . ASN A 1 211 ? -8.141 3.003 -2.134 1.00 95.12 211 ASN A N 1
ATOM 1700 C CA . ASN A 1 211 ? -6.784 3.352 -2.550 1.00 95.12 211 ASN A CA 1
ATOM 1701 C C . ASN A 1 211 ? -6.068 2.169 -3.219 1.00 95.12 211 ASN A C 1
ATOM 1703 O O . ASN A 1 211 ? -5.460 2.362 -4.272 1.00 95.12 211 ASN A O 1
ATOM 1707 N N . ILE A 1 212 ? -6.200 0.952 -2.677 1.00 93.94 212 ILE A N 1
ATOM 1708 C CA . ILE A 1 212 ? -5.668 -0.286 -3.280 1.00 93.94 212 ILE A CA 1
ATOM 1709 C C . ILE A 1 212 ? -6.247 -0.478 -4.689 1.00 93.94 212 ILE A C 1
ATOM 1711 O O . ILE A 1 212 ? -5.511 -0.637 -5.667 1.00 93.94 212 ILE A O 1
ATOM 1715 N N . VAL A 1 213 ? -7.574 -0.385 -4.824 1.00 93.06 213 VAL A N 1
ATOM 1716 C CA . VAL A 1 213 ? -8.260 -0.513 -6.121 1.00 93.06 213 VAL A CA 1
ATOM 1717 C C . VAL A 1 213 ? -7.819 0.578 -7.098 1.00 93.06 213 VAL A C 1
ATOM 1719 O O . VAL A 1 213 ? -7.615 0.302 -8.282 1.00 93.06 213 VAL A O 1
ATOM 1722 N N . ALA A 1 214 ? -7.662 1.817 -6.629 1.00 94.94 214 ALA A N 1
ATOM 1723 C CA . ALA A 1 214 ? -7.213 2.931 -7.457 1.00 94.94 214 ALA A CA 1
ATOM 1724 C C . ALA A 1 214 ? -5.772 2.734 -7.953 1.00 94.94 214 ALA A C 1
ATOM 1726 O O . ALA A 1 214 ? -5.507 2.940 -9.139 1.00 94.94 214 ALA A O 1
ATOM 1727 N N . ALA A 1 215 ? -4.857 2.288 -7.088 1.00 94.12 215 ALA A N 1
ATOM 1728 C CA . ALA A 1 215 ? -3.479 1.972 -7.461 1.00 94.12 215 ALA A CA 1
ATOM 1729 C C . ALA A 1 215 ? -3.427 0.859 -8.519 1.00 94.12 215 ALA A C 1
ATOM 1731 O O . ALA A 1 215 ? -2.763 1.005 -9.546 1.00 94.12 215 ALA A O 1
ATOM 1732 N N . TRP A 1 216 ? -4.218 -0.200 -8.344 1.00 94.69 216 TRP A N 1
ATOM 1733 C CA . TRP A 1 216 ? -4.308 -1.280 -9.326 1.00 94.69 216 TRP A CA 1
ATOM 1734 C C . TRP A 1 216 ? -4.878 -0.827 -10.674 1.00 94.69 216 TRP A C 1
ATOM 1736 O O . TRP A 1 216 ? -4.364 -1.205 -11.729 1.00 94.69 216 TRP A O 1
ATOM 1746 N N . LYS A 1 217 ? -5.907 0.030 -10.666 1.00 94.44 217 LYS A N 1
ATOM 1747 C CA . LYS A 1 217 ? -6.435 0.637 -11.897 1.00 94.44 217 LYS A CA 1
ATOM 1748 C C . LYS A 1 217 ? -5.363 1.450 -12.621 1.00 94.44 217 LYS A C 1
ATOM 1750 O O . LYS A 1 217 ? -5.248 1.312 -13.834 1.00 94.44 217 LYS A O 1
ATOM 1755 N N . ARG A 1 218 ? -4.546 2.222 -11.894 1.00 94.94 218 ARG A N 1
ATOM 1756 C CA . ARG A 1 218 ? -3.426 2.985 -12.476 1.00 94.94 218 ARG A CA 1
ATOM 1757 C C . ARG A 1 218 ? -2.401 2.072 -13.153 1.00 94.94 218 ARG A C 1
ATOM 1759 O O . ARG A 1 218 ? -1.998 2.354 -14.280 1.00 94.94 218 ARG A O 1
ATOM 1766 N N . ILE A 1 219 ? -2.039 0.953 -12.521 1.00 93.75 219 ILE A N 1
ATOM 1767 C CA . ILE A 1 219 ? -1.145 -0.054 -13.122 1.00 93.75 219 ILE A CA 1
ATOM 1768 C C . ILE A 1 219 ? -1.768 -0.626 -14.402 1.00 93.75 219 ILE A C 1
ATOM 1770 O O . ILE A 1 219 ? -1.112 -0.672 -15.439 1.00 93.75 219 ILE A O 1
ATOM 1774 N N . LYS A 1 220 ? -3.055 -0.998 -14.372 1.00 93.62 220 LYS A N 1
ATOM 1775 C CA . LYS A 1 220 ? -3.764 -1.508 -15.558 1.00 93.62 220 LYS A CA 1
ATOM 1776 C C . LYS A 1 220 ? -3.789 -0.502 -16.708 1.00 93.62 220 LYS A C 1
ATOM 1778 O O . LYS A 1 220 ? -3.507 -0.880 -17.841 1.00 93.62 220 LYS A O 1
ATOM 1783 N N . THR A 1 221 ? -4.086 0.767 -16.428 1.00 95.25 221 THR A N 1
ATOM 1784 C CA . THR A 1 221 ? -4.077 1.819 -17.457 1.00 95.25 221 THR A CA 1
ATOM 1785 C C . THR A 1 221 ? -2.682 2.052 -18.025 1.00 95.25 221 THR A C 1
ATOM 1787 O O . THR A 1 221 ? -2.548 2.284 -19.222 1.00 95.25 221 THR A O 1
ATOM 1790 N N . LEU A 1 222 ? -1.640 1.949 -17.194 1.00 94.38 222 LEU A N 1
ATOM 1791 C CA . LEU A 1 222 ? -0.256 2.099 -17.635 1.00 94.38 222 LEU A CA 1
ATOM 1792 C C . LEU A 1 222 ? 0.164 0.946 -18.555 1.00 94.38 222 LEU A C 1
ATOM 1794 O O . LEU A 1 222 ? 0.723 1.195 -19.617 1.00 94.38 222 LEU A O 1
ATOM 1798 N N . ARG A 1 223 ? -0.176 -0.297 -18.196 1.00 93.81 223 ARG A N 1
ATOM 1799 C CA . ARG A 1 223 ? 0.076 -1.482 -19.034 1.00 93.81 223 ARG A CA 1
ATOM 1800 C C . ARG A 1 223 ? -0.657 -1.393 -20.376 1.00 93.81 223 ARG A C 1
ATOM 1802 O O . ARG A 1 223 ? -0.066 -1.684 -21.408 1.00 93.81 223 ARG A O 1
ATOM 1809 N N . ALA A 1 224 ? -1.909 -0.927 -20.372 1.00 93.69 224 ALA A N 1
ATOM 1810 C CA . ALA A 1 224 ? -2.677 -0.711 -21.599 1.00 93.69 224 ALA A CA 1
ATOM 1811 C C . ALA A 1 224 ? -2.067 0.384 -22.491 1.00 93.69 224 ALA A C 1
ATOM 1813 O O . ALA A 1 224 ? -2.019 0.223 -23.704 1.00 93.69 224 ALA A O 1
ATOM 1814 N N . LYS A 1 225 ? -1.576 1.478 -21.893 1.00 94.62 225 LYS A N 1
ATOM 1815 C CA . LYS A 1 225 ? -0.926 2.576 -22.624 1.00 94.62 225 LYS A CA 1
ATOM 1816 C C . LYS A 1 225 ? 0.422 2.164 -23.220 1.00 94.62 225 LYS A C 1
ATOM 1818 O O . LYS A 1 225 ? 0.747 2.581 -24.324 1.00 94.62 225 LYS A O 1
ATOM 1823 N N . ASN A 1 226 ? 1.210 1.397 -22.473 1.00 91.06 226 ASN A N 1
ATOM 1824 C CA . ASN A 1 226 ? 2.577 1.052 -22.853 1.00 91.06 226 ASN A CA 1
ATOM 1825 C C . ASN A 1 226 ? 2.647 -0.172 -23.780 1.00 91.06 226 ASN A C 1
ATOM 1827 O O . ASN A 1 226 ? 3.603 -0.298 -24.536 1.00 91.06 226 ASN A O 1
ATOM 1831 N N . GLY A 1 227 ? 1.674 -1.087 -23.712 1.00 90.88 227 GLY A N 1
ATOM 1832 C CA . GLY A 1 227 ? 1.675 -2.333 -24.490 1.00 90.88 227 GLY A CA 1
ATOM 1833 C C . GLY A 1 227 ? 2.606 -3.424 -23.942 1.00 90.88 227 GLY A C 1
ATOM 1834 O O . GLY A 1 227 ? 2.675 -4.511 -24.506 1.00 90.88 227 GLY A O 1
ATOM 1835 N N . TYR A 1 228 ? 3.291 -3.168 -22.825 1.00 87.50 228 TYR A N 1
ATOM 1836 C CA . TYR A 1 228 ? 4.173 -4.118 -22.146 1.00 87.50 228 TYR A CA 1
ATOM 1837 C C . TYR A 1 228 ? 3.969 -4.090 -20.626 1.00 87.50 228 TYR A C 1
ATOM 1839 O O . TYR A 1 228 ? 3.332 -3.189 -20.074 1.00 87.50 228 TYR A O 1
ATOM 1847 N N . VAL A 1 229 ? 4.504 -5.112 -19.952 1.00 90.06 229 VAL A N 1
ATOM 1848 C CA . VAL A 1 229 ? 4.394 -5.318 -18.503 1.00 90.06 229 VAL A CA 1
ATOM 1849 C C . VAL A 1 229 ? 5.791 -5.457 -17.909 1.00 90.06 229 VAL A C 1
ATOM 1851 O O . VAL A 1 229 ? 6.516 -6.383 -18.266 1.00 90.06 229 VAL A O 1
ATOM 1854 N N . ASN A 1 230 ? 6.149 -4.562 -16.990 1.00 86.25 230 ASN A N 1
ATOM 1855 C CA . ASN A 1 230 ? 7.447 -4.582 -16.311 1.00 86.25 230 ASN A CA 1
ATOM 1856 C C . ASN A 1 230 ? 7.415 -5.345 -14.980 1.00 86.25 230 ASN A C 1
ATOM 1858 O O . ASN A 1 230 ? 8.455 -5.794 -14.512 1.00 86.25 230 ASN A O 1
ATOM 1862 N N . THR A 1 231 ? 6.242 -5.485 -14.351 1.00 88.56 231 THR A N 1
ATOM 1863 C CA . THR A 1 231 ? 6.109 -6.090 -13.014 1.00 88.56 231 THR A CA 1
ATOM 1864 C C . THR A 1 231 ? 5.221 -7.334 -13.023 1.00 88.56 231 THR A C 1
ATOM 1866 O O . THR A 1 231 ? 4.208 -7.390 -13.716 1.00 88.56 231 THR A O 1
ATOM 1869 N N . THR A 1 232 ? 5.546 -8.331 -12.199 1.00 86.81 232 THR A N 1
ATOM 1870 C CA . THR A 1 232 ? 4.782 -9.592 -12.066 1.00 86.81 232 THR A CA 1
ATOM 1871 C C . THR A 1 232 ? 3.540 -9.476 -11.178 1.00 86.81 232 THR A C 1
ATOM 1873 O O . THR A 1 232 ? 2.799 -10.443 -11.014 1.00 86.81 232 THR A O 1
ATOM 1876 N N . VAL A 1 233 ? 3.276 -8.281 -10.647 1.00 87.75 233 VAL A N 1
ATOM 1877 C CA . VAL A 1 233 ? 2.223 -8.017 -9.668 1.00 87.75 233 VAL A CA 1
ATOM 1878 C C . VAL A 1 233 ? 0.826 -8.330 -10.207 1.00 87.75 233 VAL A C 1
ATOM 1880 O O . VAL A 1 233 ? 0.434 -7.884 -11.298 1.00 87.75 233 VAL A O 1
ATOM 1883 N N . LYS A 1 234 ? 0.061 -9.058 -9.384 1.00 88.00 234 LYS A N 1
ATOM 1884 C CA . LYS A 1 234 ? -1.345 -9.420 -9.581 1.00 88.00 234 LYS A CA 1
ATOM 1885 C C . LYS A 1 234 ? -2.150 -9.046 -8.339 1.00 88.00 234 LYS A C 1
ATOM 1887 O O . LYS A 1 234 ? -1.676 -9.225 -7.228 1.00 88.00 234 LYS A O 1
ATOM 1892 N N . LEU A 1 235 ? -3.365 -8.538 -8.550 1.00 88.19 235 LEU A N 1
ATOM 1893 C CA . LEU A 1 235 ? -4.326 -8.263 -7.484 1.00 88.19 235 LEU A CA 1
ATOM 1894 C C . LEU A 1 235 ? -5.602 -9.066 -7.732 1.00 88.19 235 LEU A C 1
ATOM 1896 O O . LEU A 1 235 ? -6.279 -8.857 -8.746 1.00 88.19 235 LEU A O 1
ATOM 1900 N N . GLN A 1 236 ? -5.942 -9.943 -6.793 1.00 85.25 236 GLN A N 1
ATOM 1901 C CA . GLN A 1 236 ? -7.219 -10.652 -6.763 1.00 85.25 236 GLN A CA 1
ATOM 1902 C C . GLN A 1 236 ? -8.176 -9.954 -5.793 1.00 85.25 236 GLN A C 1
ATOM 1904 O O . GLN A 1 236 ? -7.786 -9.598 -4.686 1.00 85.25 236 GLN A O 1
ATOM 1909 N N . LEU A 1 237 ? -9.418 -9.725 -6.222 1.00 84.25 237 LEU A N 1
ATOM 1910 C CA . LEU A 1 237 ? -10.462 -9.116 -5.399 1.00 84.25 237 LEU A CA 1
ATOM 1911 C C . LEU A 1 237 ? -11.599 -10.112 -5.208 1.00 84.25 237 LEU A C 1
ATOM 1913 O O . LEU A 1 237 ? -12.254 -10.487 -6.180 1.00 84.25 237 LEU A O 1
ATOM 1917 N N . HIS A 1 238 ? -11.882 -10.465 -3.960 1.00 81.06 238 HIS A N 1
ATOM 1918 C CA . HIS A 1 238 ? -13.020 -11.304 -3.608 1.00 81.06 238 HIS A CA 1
ATOM 1919 C C . HIS A 1 238 ? -14.115 -10.442 -2.967 1.00 81.06 238 HIS A C 1
ATOM 1921 O O . HIS A 1 238 ? -13.893 -9.780 -1.952 1.00 81.06 238 HIS A O 1
ATOM 1927 N N . LYS A 1 239 ? -15.312 -10.416 -3.576 1.00 77.75 239 LYS A N 1
ATOM 1928 C CA . LYS A 1 239 ? -16.491 -9.754 -2.990 1.00 77.75 239 LYS A CA 1
ATOM 1929 C C . LYS A 1 239 ? -17.143 -10.727 -2.012 1.00 77.75 239 LYS A C 1
ATOM 1931 O O . LYS A 1 239 ? -17.813 -11.668 -2.434 1.00 77.75 239 LYS A O 1
ATOM 1936 N N . VAL A 1 240 ? -16.989 -10.482 -0.715 1.00 69.00 240 VAL A N 1
ATOM 1937 C CA . VAL A 1 240 ? -17.709 -11.240 0.312 1.00 69.00 240 VAL A CA 1
ATOM 1938 C C . VAL A 1 240 ? -19.064 -10.577 0.550 1.00 69.00 240 VAL A C 1
ATOM 1940 O O . VAL A 1 240 ? -19.145 -9.396 0.886 1.00 69.00 240 VAL A O 1
ATOM 1943 N N . LYS A 1 241 ? -20.153 -11.331 0.374 1.00 50.41 241 LYS A N 1
ATOM 1944 C CA . LYS A 1 241 ? -21.488 -10.897 0.806 1.00 50.41 241 LYS A CA 1
ATOM 1945 C C . LYS A 1 241 ? -21.585 -11.107 2.317 1.00 50.41 241 LYS A C 1
ATOM 1947 O O . LYS A 1 241 ? -21.637 -12.248 2.770 1.00 50.41 241 LYS A O 1
ATOM 1952 N N . ALA A 1 242 ? -21.609 -10.031 3.097 1.00 50.22 242 ALA A N 1
ATOM 1953 C CA . ALA A 1 242 ? -21.937 -10.129 4.514 1.00 50.22 242 ALA A CA 1
ATOM 1954 C C . ALA A 1 242 ? -23.410 -10.557 4.651 1.00 50.22 242 ALA A C 1
ATOM 1956 O O . ALA A 1 242 ? -24.305 -9.859 4.175 1.00 50.22 242 ALA A O 1
ATOM 1957 N N . ARG A 1 243 ? -23.672 -11.717 5.267 1.00 36.50 243 ARG A N 1
ATOM 1958 C CA . ARG A 1 243 ? -25.023 -12.079 5.713 1.00 36.50 243 ARG A CA 1
ATOM 1959 C C . ARG A 1 243 ? -25.354 -11.182 6.903 1.00 36.50 243 ARG A C 1
ATOM 1961 O O . ARG A 1 243 ? -24.891 -11.440 8.007 1.00 36.50 243 ARG A O 1
ATOM 1968 N N . ILE A 1 244 ? -26.103 -10.113 6.666 1.00 43.31 244 ILE A N 1
ATOM 1969 C CA . ILE A 1 244 ? -26.740 -9.350 7.737 1.00 43.31 244 ILE A CA 1
ATOM 1970 C C . ILE A 1 244 ? -27.900 -10.221 8.231 1.00 43.31 244 ILE A C 1
ATOM 1972 O O . ILE A 1 244 ? -28.944 -10.288 7.588 1.00 43.31 244 ILE A O 1
ATOM 1976 N N . THR A 1 245 ? -27.700 -10.970 9.314 1.00 38.06 245 THR A N 1
ATOM 1977 C CA . THR A 1 245 ? -28.811 -11.575 10.058 1.00 38.06 245 THR A CA 1
ATOM 1978 C C . THR A 1 245 ? -29.281 -10.574 11.100 1.00 38.06 245 THR A C 1
ATOM 1980 O O . THR A 1 245 ? -28.989 -10.722 12.283 1.00 38.06 245 THR A O 1
ATOM 1983 N N . ASP A 1 246 ? -30.005 -9.554 10.649 1.00 36.34 246 ASP A N 1
ATOM 1984 C CA . ASP A 1 246 ? -30.791 -8.710 11.542 1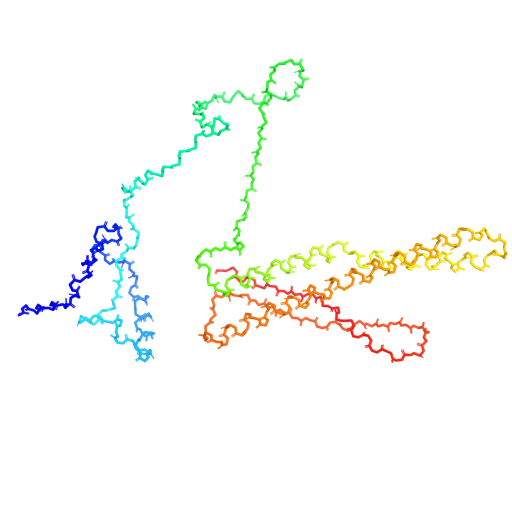.00 36.34 246 ASP A CA 1
ATOM 1985 C C . ASP A 1 246 ? -32.156 -9.384 11.705 1.00 36.34 246 ASP A C 1
ATOM 1987 O O . ASP A 1 246 ? -33.107 -9.136 10.962 1.00 36.34 246 ASP A O 1
ATOM 1991 N N . SER A 1 247 ? -32.259 -10.301 12.671 1.00 39.53 247 SER A N 1
ATOM 1992 C CA . SER A 1 247 ? -33.567 -10.640 13.220 1.00 39.53 247 SER A CA 1
ATOM 1993 C C . SER A 1 247 ? -34.077 -9.392 13.934 1.00 39.53 247 SER A C 1
ATOM 1995 O O . SER A 1 247 ? -33.461 -8.954 14.902 1.00 39.53 247 SER A O 1
ATOM 1997 N N . THR A 1 248 ? -35.197 -8.859 13.450 1.00 45.22 248 THR A N 1
ATOM 1998 C CA . THR A 1 248 ? -35.906 -7.642 13.889 1.00 45.22 248 THR A CA 1
ATOM 1999 C C . THR A 1 248 ? -35.389 -6.322 13.301 1.00 45.22 248 THR A C 1
ATOM 2001 O O . THR A 1 248 ? -34.656 -5.562 13.920 1.00 45.22 248 THR A O 1
ATOM 2004 N N . THR A 1 249 ? -35.844 -5.987 12.090 1.00 38.06 249 THR A N 1
ATOM 2005 C CA . THR A 1 249 ? -36.818 -4.901 11.821 1.00 38.06 249 THR A CA 1
ATOM 2006 C C . THR A 1 249 ? -36.780 -4.570 10.324 1.00 38.06 249 THR A C 1
ATOM 2008 O O . THR A 1 249 ? -35.741 -4.219 9.774 1.00 38.06 249 THR A O 1
ATOM 2011 N N . ASN A 1 250 ? -37.931 -4.665 9.656 1.00 38.91 250 ASN A N 1
ATOM 2012 C CA . ASN A 1 250 ? -38.123 -4.289 8.256 1.00 38.91 250 ASN A CA 1
ATOM 2013 C C . ASN A 1 250 ? -37.773 -2.812 8.008 1.00 38.91 250 ASN A C 1
ATOM 2015 O O . ASN A 1 250 ? -38.633 -1.950 8.178 1.00 38.91 250 ASN A O 1
ATOM 2019 N N . ARG A 1 251 ? -36.555 -2.520 7.540 1.00 34.75 251 ARG A N 1
ATOM 2020 C CA . ARG A 1 251 ? -36.251 -1.367 6.675 1.00 34.75 251 ARG A CA 1
ATOM 2021 C C . ARG A 1 251 ? -35.149 -1.776 5.701 1.00 34.75 251 ARG A C 1
ATOM 2023 O O . ARG A 1 251 ? -33.997 -1.953 6.077 1.00 34.75 251 ARG A O 1
ATOM 2030 N N . THR A 1 252 ? -35.523 -1.938 4.438 1.00 34.66 252 THR A N 1
ATOM 2031 C CA . THR A 1 252 ? -34.620 -2.192 3.313 1.00 34.66 252 THR A CA 1
ATOM 2032 C C . THR A 1 252 ? -33.732 -0.972 3.071 1.00 34.66 252 THR A C 1
ATOM 2034 O O . THR A 1 252 ? -34.092 -0.064 2.325 1.00 34.66 252 THR A O 1
ATOM 2037 N N . GLY A 1 253 ? -32.575 -0.947 3.724 1.00 31.28 253 GLY A N 1
ATOM 2038 C CA . GLY A 1 253 ? -31.421 -0.153 3.327 1.00 31.28 253 GLY A CA 1
ATOM 2039 C C . GLY A 1 253 ? -30.318 -1.120 2.924 1.00 31.28 253 GLY A C 1
ATOM 2040 O O . GLY A 1 253 ? -29.768 -1.819 3.768 1.00 31.28 253 GLY A O 1
ATOM 2041 N N . THR A 1 254 ? -30.028 -1.214 1.630 1.00 33.16 254 THR A N 1
ATOM 2042 C CA . THR A 1 254 ? -28.885 -1.975 1.119 1.00 33.16 254 THR A CA 1
ATOM 2043 C C . THR A 1 254 ? -27.600 -1.236 1.480 1.00 33.16 254 THR A C 1
ATOM 2045 O O . THR A 1 254 ? -27.072 -0.478 0.668 1.00 33.16 254 THR A O 1
ATOM 2048 N N . ASP A 1 255 ? -27.101 -1.434 2.698 1.00 34.97 255 ASP A N 1
ATOM 2049 C CA . ASP A 1 255 ? -25.734 -1.050 3.035 1.00 34.97 255 ASP A CA 1
ATOM 2050 C C . ASP A 1 255 ? -24.799 -2.105 2.430 1.00 34.97 255 ASP A C 1
ATOM 2052 O O . ASP A 1 255 ? -24.521 -3.161 3.006 1.00 34.97 255 ASP A O 1
AT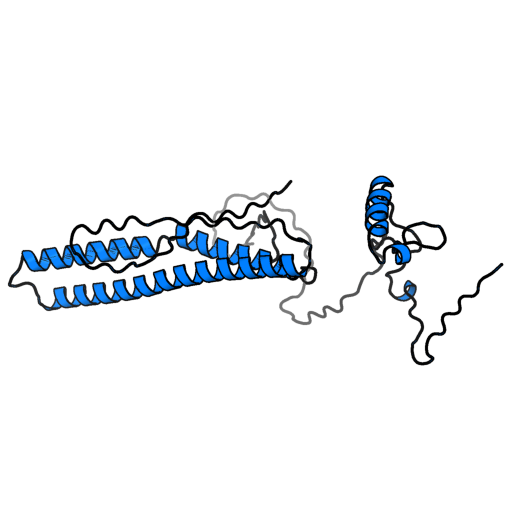OM 2056 N N . GLU A 1 256 ? -24.351 -1.847 1.196 1.00 35.09 256 GLU A N 1
ATOM 2057 C CA . GLU A 1 256 ? -23.281 -2.606 0.552 1.00 35.09 256 GLU A CA 1
ATOM 2058 C C . GLU A 1 256 ? -21.956 -2.328 1.280 1.00 35.09 256 GLU A C 1
ATOM 2060 O O . GLU A 1 256 ? -21.083 -1.591 0.817 1.00 35.09 256 GLU A O 1
ATOM 2065 N N . HIS A 1 257 ? -21.771 -2.939 2.447 1.00 40.72 257 HIS A N 1
ATOM 2066 C CA . HIS A 1 257 ? -20.453 -3.037 3.048 1.00 40.72 257 HIS A CA 1
ATOM 2067 C C . HIS A 1 257 ? -19.604 -3.981 2.188 1.00 40.72 257 HIS A C 1
ATOM 2069 O O . HIS A 1 257 ? -19.712 -5.204 2.276 1.00 40.72 257 HIS A O 1
ATOM 2075 N N . MET A 1 258 ? -18.745 -3.407 1.339 1.00 37.75 258 MET A N 1
ATOM 2076 C CA . MET A 1 258 ? -17.623 -4.127 0.738 1.00 37.75 258 MET A CA 1
ATOM 2077 C C . MET A 1 258 ? -16.678 -4.566 1.859 1.00 37.75 258 MET A C 1
ATOM 2079 O O . MET A 1 258 ? -15.728 -3.866 2.199 1.00 37.75 258 MET A O 1
ATOM 2083 N N . LYS A 1 259 ? -16.941 -5.735 2.443 1.00 33.97 259 LYS A N 1
ATOM 2084 C CA . LYS A 1 259 ? -15.923 -6.487 3.168 1.00 33.97 259 LYS A CA 1
ATOM 2085 C C . LYS A 1 259 ? -15.044 -7.122 2.094 1.00 33.97 259 LYS A C 1
ATOM 2087 O O . LYS A 1 259 ? -15.414 -8.116 1.472 1.00 33.97 259 LYS A O 1
ATOM 2092 N N . ALA A 1 260 ? -13.947 -6.447 1.778 1.00 36.78 260 ALA A N 1
ATOM 2093 C CA . ALA A 1 260 ? -12.900 -7.015 0.951 1.00 36.78 260 ALA A CA 1
ATOM 2094 C C . ALA A 1 260 ? -12.037 -7.865 1.879 1.00 36.78 260 ALA A C 1
ATOM 2096 O O . ALA A 1 260 ? -11.443 -7.318 2.804 1.00 36.78 260 ALA A O 1
ATOM 2097 N N . SER A 1 261 ? -12.011 -9.178 1.674 1.00 36.72 261 SER A N 1
ATOM 2098 C CA . SER A 1 261 ? -11.004 -10.034 2.293 1.00 36.72 261 SER A CA 1
ATOM 2099 C C . SER A 1 261 ? -10.408 -11.000 1.279 1.00 36.72 261 SER A C 1
ATOM 2101 O O . SER A 1 261 ? -11.086 -11.492 0.379 1.00 36.72 261 SER A O 1
ATOM 2103 N N . VAL A 1 262 ? -9.104 -11.210 1.461 1.00 35.69 262 VAL A N 1
ATOM 2104 C CA . VAL A 1 262 ? -8.128 -11.915 0.619 1.00 35.69 262 VAL A CA 1
ATOM 2105 C C . VAL A 1 262 ? -7.801 -11.190 -0.689 1.00 35.69 262 VAL A C 1
ATOM 2107 O O . VAL A 1 262 ? -8.292 -11.527 -1.770 1.00 35.69 262 VAL A O 1
ATOM 2110 N N . PHE A 1 263 ? -6.915 -10.199 -0.574 1.00 50.38 263 PHE A N 1
ATOM 2111 C CA . PHE A 1 263 ? -6.067 -9.784 -1.685 1.00 50.38 263 PHE A CA 1
ATOM 2112 C C . PHE A 1 263 ? -4.812 -10.658 -1.649 1.00 50.38 263 PHE A C 1
ATOM 2114 O O . PHE A 1 263 ? -4.079 -10.606 -0.674 1.00 50.38 263 PHE A O 1
ATOM 2121 N N . SER A 1 264 ? -4.570 -11.473 -2.676 1.00 43.97 264 SER A N 1
ATOM 2122 C CA . SER A 1 264 ? -3.270 -12.137 -2.837 1.00 43.97 264 SER A CA 1
ATOM 2123 C C . SER A 1 264 ? -2.436 -11.347 -3.833 1.00 43.97 264 SER A C 1
ATOM 2125 O O . SER A 1 264 ? -2.909 -11.042 -4.934 1.00 43.97 264 SER A O 1
ATOM 2127 N N . LEU A 1 265 ? -1.216 -11.003 -3.427 1.00 52.75 265 LEU A N 1
ATOM 2128 C CA . LEU A 1 265 ? -0.151 -10.523 -4.297 1.00 52.75 265 LEU A CA 1
ATOM 2129 C C . LEU A 1 265 ? 0.811 -11.688 -4.521 1.00 52.75 265 LEU A C 1
ATOM 2131 O O . LEU A 1 265 ? 1.697 -11.946 -3.712 1.00 52.75 265 LEU A O 1
ATOM 2135 N N . ASP A 1 266 ? 0.619 -12.407 -5.624 1.00 42.44 266 ASP A N 1
ATOM 2136 C CA . ASP A 1 266 ? 1.494 -13.524 -5.969 1.00 42.44 266 ASP A CA 1
ATOM 2137 C C . ASP A 1 266 ? 2.795 -12.976 -6.574 1.00 42.44 266 ASP A C 1
ATOM 2139 O O . ASP A 1 266 ? 2.822 -12.534 -7.726 1.00 42.44 266 ASP A O 1
ATOM 2143 N N . ASN A 1 267 ? 3.888 -13.027 -5.812 1.00 42.06 267 ASN A N 1
ATOM 2144 C CA . ASN A 1 267 ? 5.235 -12.910 -6.364 1.00 42.06 267 ASN A CA 1
ATOM 2145 C C . ASN A 1 267 ? 5.712 -14.313 -6.752 1.00 42.06 267 ASN A C 1
ATOM 2147 O O . ASN A 1 267 ? 6.089 -15.108 -5.893 1.00 42.06 267 ASN A O 1
ATOM 2151 N N . LEU A 1 268 ? 5.725 -14.615 -8.052 1.00 32.34 268 LEU A N 1
ATOM 2152 C CA . LEU A 1 268 ? 6.522 -15.727 -8.567 1.00 32.34 268 LEU A CA 1
ATOM 2153 C C . LEU A 1 268 ? 7.995 -15.320 -8.461 1.00 32.34 268 LEU A C 1
ATOM 2155 O O . LEU A 1 268 ? 8.538 -14.679 -9.357 1.00 32.34 268 LEU A O 1
ATOM 2159 N N . LEU A 1 269 ? 8.612 -15.637 -7.324 1.00 31.62 269 LEU A N 1
ATOM 2160 C CA . LEU A 1 269 ? 10.057 -15.791 -7.243 1.00 31.62 269 LEU A CA 1
ATOM 2161 C C . LEU A 1 269 ? 10.372 -17.180 -7.797 1.00 31.62 269 LEU A C 1
ATOM 2163 O O . LEU A 1 269 ? 10.095 -18.193 -7.154 1.00 31.62 269 LEU A O 1
ATOM 2167 N N . THR A 1 270 ? 10.882 -17.228 -9.021 1.00 30.31 270 THR A N 1
ATOM 2168 C CA . THR A 1 270 ? 11.621 -18.377 -9.555 1.00 30.31 270 THR A CA 1
ATOM 2169 C C . THR A 1 270 ? 12.666 -17.870 -10.527 1.00 30.31 270 THR A C 1
ATOM 2171 O O . THR A 1 270 ? 12.313 -16.998 -11.354 1.00 30.31 270 THR A O 1
#

pLDDT: mean 71.6, std 20.5, range [30.31, 95.75]

Organism: Oncorhynchus mykiss (NCBI:txid8022)

Foldseek 3Di:
DDDPPPPDDPPVDDDDDVVVVVQDDPAADPDPPVVQVVVLVVLVPDPNSVVQADPVRGGDGGHDSDDPDPPDPPPPPPPPVPPVPDDDDDDPDPDDPDDDDDDDDDDDPDDDDDDDDDDDDDDCDDPPDDPLNNLLSVLVVLVVVLVVLVVVCPLVVLVVVLVVLVVVLVVVVPPDPPPDPVVNVVSVVVNVVSVVVNVVSLVVSVVSVVVSVVSVVVSVVVCVVVVDDDDPWDWDWDFDDDPPPPPDDDDDDPPRPRPTDDTDTDDPPD